Protein AF-0000000078236978 (afdb_homodimer)

InterPro domains:
  IPR036691 Endonuclease/exonuclease/phosphatase superfamily [G3DSA:3.60.10.10] (1-93)
  IPR036691 Endonuclease/exonuclease/phosphatase superfamily [SSF56219] (8-91)

Sequence (186 aa):
LYYNGEDTKRNGVAIAVAESLKDYVSAVSRISDRIMAVRIDTKEGYWTILSVYAPQVGCPESEKDDFYLSLDDAIRSTSEGDYLTIAGDLNGHLYYNGEDTKRNGVAIAVAESLKDYVSAVSRISDRIMAVRIDTKEGYWTILSVYAPQVGCPESEKDDFYLSLDDAIRSTSEGDYLTIAGDLNGH

Secondary structure (DSSP, 8-state):
-EEES---SSS-EEEEE-GGGGGGEEEEEEEETTEEEEEEEETTEEEEEEEEEPPPTTS-HHHHHHHHHHHHHHHHHS-TTSEEEEEEE----/-EEES---SSS-EEEEE-GGGGGGEEEEEEEETTEEEEEEEETTEEEEEEEEEPPPTTS-HHHHHHHHHHHHHHHHHS-TTSEEEEEEE----

Radius of gyration: 15.32 Å; Cα contacts (8 Å, |Δi|>4): 412; chains: 2; bounding box: 36×42×37 Å

Foldseek 3Di:
DQKDDDPPPDQAWIDDDDPVQVVQFDDWDDLDRFWIWTWGQDPVGIAIEIEGDAAAPPDDPVSNVVRVVSVVVVVVPDDPGYHYYYDYHPPRD/DQKDDDPPPDQAWIDDDDPVQVVQFDDWDDLDRFWIWTWGQDPVGIAIEIEGDAAAPPPDPVSNVVRVVSVVVVVVPDDPGYHYYYDYHPPRD

Structure (mmCIF, N/CA/C/O backbone):
data_AF-0000000078236978-model_v1
#
loop_
_entity.id
_entity.type
_entity.pdbx_description
1 polymer 'Endonuclease/exonuclease/phosphatase domain-containing protein'
#
loop_
_atom_site.group_PDB
_atom_site.id
_atom_site.type_symbol
_atom_site.label_atom_id
_atom_site.label_alt_id
_atom_site.label_comp_id
_atom_site.label_asym_id
_atom_site.label_entity_id
_atom_site.label_seq_id
_atom_site.pdbx_PDB_ins_code
_atom_site.Cartn_x
_atom_site.Cartn_y
_atom_site.Cartn_z
_atom_site.occupancy
_atom_site.B_iso_or_equiv
_atom_site.auth_seq_id
_atom_site.auth_comp_id
_atom_site.auth_asym_id
_atom_site.auth_atom_id
_atom_site.pdbx_PDB_model_num
ATOM 1 N N . LEU A 1 1 ? 9.938 1.074 -12.031 1 82.62 1 LEU A N 1
ATOM 2 C CA . LEU A 1 1 ? 8.594 0.861 -11.5 1 82.62 1 LEU A CA 1
ATOM 3 C C . LEU A 1 1 ? 7.539 1.482 -12.406 1 82.62 1 LEU A C 1
ATOM 5 O O . LEU A 1 1 ? 7.773 2.535 -13.008 1 82.62 1 LEU A O 1
ATOM 9 N N . TYR A 1 2 ? 6.449 0.66 -12.594 1 83.69 2 TYR A N 1
ATOM 10 C CA . TYR A 1 2 ? 5.277 1.151 -13.305 1 83.69 2 TYR A CA 1
ATOM 11 C C . TYR A 1 2 ? 4.266 1.761 -12.336 1 83.69 2 TYR A C 1
ATOM 13 O O . TYR A 1 2 ? 3.822 1.101 -11.398 1 83.69 2 TYR A O 1
ATOM 21 N N . TYR A 1 3 ? 3.889 3.082 -12.523 1 80.69 3 TYR A N 1
ATOM 22 C CA . TYR A 1 3 ? 3.1 3.871 -11.586 1 80.69 3 TYR A CA 1
ATOM 23 C C . TYR A 1 3 ? 1.646 3.957 -12.031 1 80.69 3 TYR A C 1
ATOM 25 O O . TYR A 1 3 ? 1.36 4.316 -13.18 1 80.69 3 TYR A O 1
ATOM 33 N N . ASN A 1 4 ? 0.853 3.373 -11.102 1 74.44 4 ASN A N 1
ATOM 34 C CA . ASN A 1 4 ? -0.587 3.453 -11.328 1 74.44 4 ASN A CA 1
ATOM 35 C C . ASN A 1 4 ? 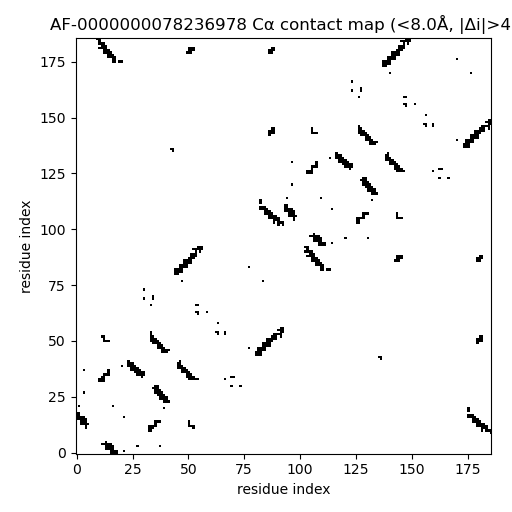-1.238 4.496 -10.422 1 74.44 4 ASN A C 1
ATOM 37 O O . ASN A 1 4 ? -1.451 4.25 -9.234 1 74.44 4 ASN A O 1
ATOM 41 N N . GLY A 1 5 ? -0.936 5.77 -10.531 1 66.56 5 GLY A N 1
ATOM 42 C CA . GLY A 1 5 ? -1.576 6.918 -9.906 1 66.56 5 GLY A CA 1
ATOM 43 C C . GLY A 1 5 ? -1.806 8.07 -10.859 1 66.56 5 GLY A C 1
ATOM 44 O O . GLY A 1 5 ? -1.195 8.125 -11.93 1 66.56 5 GLY A O 1
ATOM 45 N N . GLU A 1 6 ? -3.061 8.438 -10.93 1 55.69 6 GLU A N 1
ATOM 46 C CA . GLU A 1 6 ? -3.27 9.617 -11.758 1 55.69 6 GLU A CA 1
ATOM 47 C C . GLU A 1 6 ? -2.496 10.812 -11.211 1 55.69 6 GLU A C 1
ATOM 49 O O . GLU A 1 6 ? -2.268 10.914 -10.008 1 55.69 6 GLU A O 1
ATOM 54 N N . ASP A 1 7 ? -1.649 11.414 -12.102 1 49.84 7 ASP A N 1
ATOM 55 C CA . ASP A 1 7 ? -1.028 12.703 -11.82 1 49.84 7 ASP A CA 1
ATOM 56 C C . ASP A 1 7 ? -1.975 13.609 -11.031 1 49.84 7 ASP A C 1
ATOM 58 O O . ASP A 1 7 ? -2.738 14.383 -11.625 1 49.84 7 ASP A O 1
ATOM 62 N N . THR A 1 8 ? -2.633 13.125 -10.188 1 48.44 8 THR A N 1
ATOM 63 C CA . THR A 1 8 ? -3.543 14.141 -9.672 1 48.44 8 THR A CA 1
ATOM 64 C C . THR A 1 8 ? -2.805 15.117 -8.758 1 48.44 8 THR A C 1
ATOM 66 O O . THR A 1 8 ? -1.815 14.75 -8.125 1 48.44 8 THR A O 1
ATOM 69 N N . LYS A 1 9 ? -2.766 16.344 -9.203 1 47.38 9 LYS A N 1
ATOM 70 C CA . LYS A 1 9 ? -2.244 17.516 -8.5 1 47.38 9 LYS A CA 1
ATOM 71 C C . LYS A 1 9 ? -2.322 17.328 -6.992 1 47.38 9 LYS A C 1
ATOM 73 O O . LYS A 1 9 ? -1.608 17.984 -6.238 1 47.38 9 LYS A O 1
ATOM 78 N N . ARG A 1 10 ? -3.391 17 -6.301 1 44.62 10 ARG A N 1
ATOM 79 C CA . ARG A 1 10 ? -3.713 17.141 -4.883 1 44.62 10 ARG A CA 1
ATOM 80 C C . ARG A 1 10 ? -3.967 15.773 -4.246 1 44.62 10 ARG A C 1
ATOM 82 O O . ARG A 1 10 ? -4.84 15.031 -4.695 1 44.62 10 ARG A O 1
ATOM 89 N N . ASN A 1 11 ? -3.27 15.32 -3.08 1 54.53 11 ASN A N 1
ATOM 90 C CA . ASN A 1 11 ? -3.496 14.391 -1.974 1 54.53 11 ASN A CA 1
ATOM 91 C C . ASN A 1 11 ? -3.814 12.984 -2.473 1 54.53 11 ASN A C 1
ATOM 93 O O . ASN A 1 11 ? -4.84 12.773 -3.121 1 54.53 11 ASN A O 1
ATOM 97 N N . GLY A 1 12 ? -2.893 12.242 -2.971 1 76.25 12 GLY A N 1
ATOM 98 C CA . GLY A 1 12 ? -3.545 11.016 -3.387 1 76.25 12 GLY A CA 1
ATOM 99 C C . GLY A 1 12 ? -2.654 9.789 -3.26 1 76.25 12 GLY A C 1
ATOM 100 O O . GLY A 1 12 ? -1.432 9.914 -3.162 1 76.25 12 GLY A O 1
ATOM 101 N N . VAL A 1 13 ? -3.229 8.766 -2.906 1 91.81 13 VAL A N 1
ATOM 102 C CA . VAL A 1 13 ? -2.576 7.461 -2.822 1 91.81 13 VAL A CA 1
ATOM 103 C C . VAL A 1 13 ? -2.209 6.973 -4.223 1 91.81 13 VAL A C 1
ATOM 105 O O . VAL A 1 13 ? -2.775 7.438 -5.215 1 91.81 13 VAL A O 1
ATOM 108 N N . ALA A 1 14 ? -1.142 6.234 -4.332 1 92.81 14 ALA A N 1
ATOM 109 C CA . ALA A 1 14 ? -0.669 5.648 -5.582 1 92.81 14 ALA A CA 1
ATOM 110 C C . ALA A 1 14 ? -0.169 4.223 -5.367 1 92.81 14 ALA A C 1
ATOM 112 O O . ALA A 1 14 ? 0.022 3.789 -4.23 1 92.81 14 ALA A O 1
ATOM 113 N N . ILE A 1 15 ? -0.066 3.52 -6.469 1 95.56 15 ILE A N 1
ATOM 114 C CA . ILE A 1 15 ? 0.558 2.201 -6.465 1 95.56 15 ILE A CA 1
ATOM 115 C C . ILE A 1 15 ? 1.59 2.117 -7.59 1 95.56 15 ILE A C 1
ATOM 117 O O . ILE A 1 15 ? 1.301 2.471 -8.734 1 95.56 15 ILE A O 1
ATOM 121 N N . ALA A 1 16 ? 2.764 1.778 -7.23 1 94.44 16 ALA A N 1
ATOM 122 C CA . ALA A 1 16 ? 3.805 1.469 -8.203 1 94.44 16 ALA A CA 1
ATOM 123 C C . ALA A 1 16 ? 4.133 -0.022 -8.203 1 94.44 16 ALA A C 1
ATOM 125 O O . ALA A 1 16 ? 4.281 -0.63 -7.141 1 94.44 16 ALA A O 1
ATOM 126 N N . VAL A 1 17 ? 4.207 -0.619 -9.398 1 94.62 17 VAL A N 1
ATOM 127 C CA . VAL A 1 17 ? 4.555 -2.033 -9.492 1 94.62 17 VAL A CA 1
ATOM 128 C C . VAL A 1 17 ? 5.832 -2.195 -10.312 1 94.62 17 VAL A C 1
ATOM 130 O O . VAL A 1 17 ? 6.152 -1.348 -11.148 1 94.62 17 VAL A O 1
ATOM 133 N N . ALA A 1 18 ? 6.516 -3.291 -9.992 1 92.06 18 ALA A N 1
ATOM 134 C CA . ALA A 1 18 ? 7.684 -3.609 -10.812 1 92.06 18 ALA A CA 1
ATOM 135 C C . ALA A 1 18 ? 7.316 -3.646 -12.289 1 92.06 18 ALA A C 1
ATOM 137 O O . ALA A 1 18 ? 6.223 -4.082 -12.656 1 92.06 18 ALA A O 1
ATOM 138 N N . GLU A 1 19 ? 8.227 -3.178 -13.18 1 91.19 19 GLU A N 1
ATOM 139 C CA . GLU A 1 19 ? 8 -3.166 -14.617 1 91.19 19 GLU A CA 1
ATOM 140 C C . GLU A 1 19 ? 7.66 -4.562 -15.141 1 91.19 19 GLU A C 1
ATOM 142 O O . GLU A 1 19 ? 6.875 -4.707 -16.078 1 91.19 19 GLU A O 1
ATOM 147 N N . SER A 1 20 ? 8.188 -5.555 -14.547 1 88.31 20 SER A N 1
ATOM 148 C CA . SER A 1 20 ? 7.949 -6.934 -14.953 1 88.31 20 SER A CA 1
ATOM 149 C C . SER A 1 20 ? 6.496 -7.34 -14.711 1 88.31 20 SER A C 1
ATOM 151 O O . SER A 1 20 ? 6.027 -8.344 -15.258 1 88.31 20 SER A O 1
ATOM 153 N N . LEU A 1 21 ? 5.789 -6.566 -13.898 1 90.56 21 LEU A N 1
ATOM 154 C CA . LEU A 1 21 ? 4.406 -6.887 -13.57 1 90.56 21 LEU A CA 1
ATOM 155 C C . LEU A 1 21 ? 3.441 -6.047 -14.398 1 90.56 21 LEU A C 1
ATOM 157 O O . LEU A 1 21 ? 2.23 -6.277 -14.383 1 90.56 21 LEU A O 1
ATOM 161 N N . LYS A 1 22 ? 3.961 -5.141 -15.117 1 92.25 22 LYS A N 1
ATOM 162 C CA . LYS A 1 22 ? 3.152 -4.129 -15.789 1 92.25 22 LYS A CA 1
ATOM 163 C C . LYS A 1 22 ? 2.088 -4.773 -16.672 1 92.25 22 LYS A C 1
ATOM 165 O O . LYS A 1 22 ? 0.917 -4.387 -16.625 1 92.25 22 LYS A O 1
ATOM 170 N N . ASP A 1 23 ? 2.484 -5.832 -17.406 1 93.75 23 ASP A N 1
ATOM 171 C CA . ASP A 1 23 ? 1.57 -6.434 -18.375 1 93.75 23 ASP A CA 1
ATOM 172 C C . ASP A 1 23 ? 0.591 -7.383 -17.688 1 93.75 23 ASP A C 1
ATOM 174 O O . ASP A 1 23 ? -0.331 -7.898 -18.328 1 93.75 23 ASP A O 1
ATOM 178 N N . TYR A 1 24 ? 0.784 -7.57 -16.438 1 93.12 24 TYR A N 1
ATOM 179 C CA . TYR A 1 24 ? -0.095 -8.461 -15.688 1 93.12 24 TYR A CA 1
ATOM 180 C C . TYR A 1 24 ? -1.146 -7.672 -14.922 1 93.12 24 TYR A C 1
ATOM 182 O O . TYR A 1 24 ? -2.049 -8.25 -14.312 1 93.12 24 TYR A O 1
ATOM 190 N N . VAL A 1 25 ? -1.037 -6.309 -14.906 1 95.38 25 VAL A N 1
ATOM 191 C CA . VAL A 1 25 ? -2.061 -5.465 -14.289 1 95.38 25 VAL A CA 1
ATOM 192 C C . VAL A 1 25 ? -3.348 -5.539 -15.109 1 95.38 25 VAL A C 1
ATOM 194 O O . VAL A 1 25 ? -3.379 -5.117 -16.266 1 95.38 25 VAL A O 1
ATOM 197 N N . SER A 1 26 ? -4.395 -6.066 -14.508 1 95.56 26 SER A N 1
ATOM 198 C CA . SER A 1 26 ? -5.621 -6.316 -15.258 1 95.56 26 SER A CA 1
ATOM 199 C C . SER A 1 26 ? -6.672 -5.246 -14.977 1 95.56 26 SER A C 1
ATOM 201 O O . SER A 1 26 ? -7.617 -5.074 -15.75 1 95.56 26 SER A O 1
ATOM 203 N N . ALA A 1 27 ? -6.559 -4.57 -13.867 1 95.19 27 ALA A N 1
ATOM 204 C CA . ALA A 1 27 ? -7.504 -3.514 -13.516 1 95.19 27 ALA A CA 1
ATOM 205 C C . ALA A 1 27 ? -6.863 -2.494 -12.578 1 95.19 27 ALA A C 1
ATOM 207 O O . ALA A 1 27 ? -6.051 -2.854 -11.727 1 95.19 27 ALA A O 1
ATOM 208 N N . VAL A 1 28 ? -7.188 -1.236 -12.773 1 94.38 28 VAL A N 1
ATOM 209 C CA . VAL A 1 28 ? -6.836 -0.123 -11.898 1 94.38 28 VAL A CA 1
ATOM 210 C C . VAL A 1 28 ? -8.094 0.668 -11.539 1 94.38 28 VAL A C 1
ATOM 212 O O . VAL A 1 28 ? -8.852 1.067 -12.422 1 94.38 28 VAL A O 1
ATOM 215 N N . SER A 1 29 ? -8.281 0.844 -10.258 1 93.75 29 SER A N 1
ATOM 216 C CA . SER A 1 29 ? -9.453 1.591 -9.812 1 93.75 29 SER A CA 1
ATOM 217 C C . SER A 1 29 ? -9.07 2.691 -8.836 1 93.75 29 SER A C 1
ATOM 219 O O . SER A 1 29 ? -8.508 2.416 -7.773 1 93.75 29 SER A O 1
ATOM 221 N N . ARG A 1 30 ? -9.391 3.887 -9.195 1 93.06 30 ARG A N 1
ATOM 222 C CA . ARG A 1 30 ? -9.32 4.988 -8.242 1 93.06 30 ARG A CA 1
ATOM 223 C C . ARG A 1 30 ? -10.656 5.203 -7.547 1 93.06 30 ARG A C 1
ATOM 225 O O . ARG A 1 30 ? -11.578 5.773 -8.125 1 93.06 30 ARG A O 1
ATOM 232 N N . ILE A 1 31 ? -10.688 4.812 -6.414 1 94.38 31 ILE A N 1
ATOM 233 C CA . ILE A 1 31 ? -11.953 4.816 -5.684 1 94.38 31 ILE A CA 1
ATOM 234 C C . ILE A 1 31 ? -12.195 6.195 -5.078 1 94.38 31 ILE A C 1
ATOM 236 O O . ILE A 1 31 ? -13.32 6.707 -5.117 1 94.38 31 ILE A O 1
ATOM 240 N N . SER A 1 32 ? -11.188 6.812 -4.555 1 91.44 32 SER A N 1
ATOM 241 C CA . SER A 1 32 ? -11.148 8.172 -4.035 1 91.44 32 SER A CA 1
ATOM 242 C C . SER A 1 32 ? -9.719 8.703 -3.965 1 91.44 32 SER A C 1
ATOM 244 O O . SER A 1 32 ? -8.781 8.023 -4.375 1 91.44 32 SER A O 1
ATOM 246 N N . ASP A 1 33 ? -9.562 9.906 -3.424 1 89 33 ASP A N 1
ATOM 247 C CA . ASP A 1 33 ? -8.219 10.445 -3.242 1 89 33 ASP A CA 1
ATOM 248 C C . ASP A 1 33 ? -7.453 9.664 -2.176 1 89 33 ASP A C 1
ATOM 250 O O . ASP A 1 33 ? -6.23 9.758 -2.088 1 89 33 ASP A O 1
ATOM 254 N N . ARG A 1 34 ? -8.18 8.805 -1.437 1 92.94 34 ARG A N 1
ATOM 255 C CA . ARG A 1 34 ? -7.555 8.141 -0.293 1 92.94 34 ARG A CA 1
ATOM 256 C C . ARG A 1 34 ? -7.477 6.633 -0.505 1 92.94 34 ARG A C 1
ATOM 258 O O . ARG A 1 34 ? -6.887 5.918 0.304 1 92.94 34 ARG A O 1
ATOM 265 N N . ILE A 1 35 ? -8.102 6.105 -1.61 1 95.31 35 ILE A N 1
ATOM 266 C CA . ILE A 1 35 ? -8.125 4.664 -1.846 1 95.31 35 ILE A CA 1
ATOM 267 C C . ILE A 1 35 ? -7.945 4.383 -3.336 1 95.31 35 ILE A C 1
ATOM 269 O O . ILE A 1 35 ? -8.672 4.934 -4.168 1 95.31 35 ILE A O 1
ATOM 273 N N . MET A 1 36 ? -7.043 3.596 -3.633 1 95.44 36 MET A N 1
ATOM 274 C CA . MET A 1 36 ? -6.832 3.072 -4.98 1 95.44 36 MET A CA 1
ATOM 275 C C . MET A 1 36 ? -6.625 1.562 -4.953 1 95.44 36 MET A C 1
ATOM 277 O O . MET A 1 36 ? -6.117 1.021 -3.969 1 95.44 36 MET A O 1
ATOM 281 N N . ALA A 1 37 ? -7.02 0.893 -6.043 1 96.38 37 ALA A N 1
ATOM 282 C CA . ALA A 1 37 ? -6.852 -0.555 -6.133 1 96.38 37 ALA A CA 1
ATOM 283 C C . ALA A 1 37 ? -6.188 -0.947 -7.449 1 96.38 37 ALA A C 1
ATOM 285 O O . ALA A 1 37 ? -6.484 -0.368 -8.5 1 96.38 37 ALA A O 1
ATOM 286 N N . VAL A 1 38 ? -5.332 -1.866 -7.414 1 96.38 38 VAL A N 1
ATOM 287 C CA . VAL A 1 38 ? -4.793 -2.512 -8.609 1 96.38 38 VAL A CA 1
ATOM 288 C C . VAL A 1 38 ? -5 -4.023 -8.516 1 96.38 38 VAL A C 1
ATOM 290 O O . VAL A 1 38 ? -4.816 -4.617 -7.449 1 96.38 38 VAL A O 1
ATOM 293 N N . ARG A 1 39 ? -5.426 -4.617 -9.586 1 96.56 39 ARG A N 1
ATOM 294 C CA . ARG A 1 39 ? -5.547 -6.07 -9.68 1 96.56 39 ARG A CA 1
ATOM 295 C C . ARG A 1 39 ? -4.512 -6.648 -10.633 1 96.56 39 ARG A C 1
ATOM 297 O O . ARG A 1 39 ? -4.379 -6.184 -11.773 1 96.56 39 ARG A O 1
ATOM 304 N N . ILE A 1 40 ? -3.775 -7.605 -10.188 1 95.38 40 ILE A N 1
ATOM 305 C CA . ILE A 1 40 ? -2.689 -8.203 -10.953 1 95.38 40 ILE A CA 1
ATOM 306 C C . ILE A 1 40 ? -3.012 -9.664 -11.25 1 95.38 40 ILE A C 1
ATOM 308 O O . ILE A 1 40 ? -3.338 -10.43 -10.344 1 95.38 40 ILE A O 1
ATOM 312 N N . ASP A 1 41 ? -2.941 -9.984 -12.461 1 94.75 41 ASP A N 1
ATOM 313 C CA . ASP A 1 41 ? -3.18 -11.352 -12.922 1 94.75 41 ASP A CA 1
ATOM 314 C C . ASP A 1 41 ? -1.897 -12.172 -12.883 1 94.75 41 ASP A C 1
ATOM 316 O O . ASP A 1 41 ? -1.05 -12.062 -13.773 1 94.75 41 ASP A O 1
ATOM 320 N N . THR A 1 42 ? -1.737 -13.023 -11.852 1 87.06 42 THR A N 1
ATOM 321 C CA . THR A 1 42 ? -0.562 -13.883 -11.75 1 87.06 42 THR A CA 1
ATOM 322 C C . THR A 1 42 ? -0.902 -15.312 -12.164 1 87.06 42 THR A C 1
ATOM 324 O O . THR A 1 42 ? -2.072 -15.648 -12.352 1 87.06 42 THR A O 1
ATOM 327 N N . LYS A 1 43 ? 0.097 -16.141 -12.32 1 84.44 43 LYS A N 1
ATOM 328 C CA . LYS A 1 43 ? -0.126 -17.547 -12.68 1 84.44 43 LYS A CA 1
ATOM 329 C C . LYS A 1 43 ? -0.897 -18.281 -11.586 1 84.44 43 LYS A C 1
ATOM 331 O O . LYS A 1 43 ? -1.679 -19.188 -11.867 1 84.44 43 LYS A O 1
ATOM 336 N N . GLU A 1 44 ? -0.699 -17.859 -10.352 1 84.12 44 GLU A N 1
ATOM 337 C CA . GLU A 1 44 ? -1.319 -18.547 -9.211 1 84.12 44 GLU A CA 1
ATOM 338 C C . GLU A 1 44 ? -2.713 -17.984 -8.93 1 84.12 44 GLU A C 1
ATOM 340 O O . GLU A 1 44 ? -3.463 -18.547 -8.133 1 84.12 44 GLU A O 1
ATOM 345 N N . GLY A 1 45 ? -3.057 -16.938 -9.539 1 88.5 45 GLY A N 1
ATOM 346 C CA . GLY A 1 45 ? -4.328 -16.266 -9.289 1 88.5 45 GLY A CA 1
ATOM 347 C C . GLY A 1 45 ? -4.227 -14.758 -9.312 1 88.5 45 GLY A C 1
ATOM 348 O O . GLY A 1 45 ? -3.164 -14.203 -9.617 1 88.5 45 GLY A O 1
ATOM 349 N N . TYR A 1 46 ? -5.344 -14.141 -8.969 1 94.31 46 TYR A N 1
ATOM 350 C CA . TYR A 1 46 ? -5.387 -12.68 -8.992 1 94.31 46 TYR A CA 1
ATOM 351 C C . TYR A 1 46 ? -4.996 -12.102 -7.641 1 94.31 46 TYR A C 1
ATOM 353 O O . TYR A 1 46 ? -5.379 -12.641 -6.598 1 94.31 46 TYR A O 1
ATOM 361 N N . TRP A 1 47 ? -4.211 -11.039 -7.688 1 94.75 47 TRP A N 1
ATOM 362 C CA . TRP A 1 47 ? -3.84 -10.281 -6.496 1 94.75 47 TRP A CA 1
ATOM 363 C C . TRP A 1 47 ? -4.41 -8.867 -6.551 1 94.75 47 TRP A C 1
ATOM 365 O O . TRP A 1 47 ? -4.152 -8.125 -7.504 1 94.75 47 TRP A O 1
ATOM 375 N N . THR A 1 48 ? -5.238 -8.578 -5.602 1 96.75 48 THR A N 1
ATOM 376 C CA . THR A 1 48 ? -5.754 -7.215 -5.48 1 96.75 48 THR A CA 1
ATOM 377 C C . THR A 1 48 ? -5.02 -6.457 -4.375 1 96.75 48 THR A C 1
ATOM 379 O O . THR A 1 48 ? -4.953 -6.926 -3.236 1 96.75 48 THR A O 1
ATOM 382 N N . ILE A 1 49 ? -4.434 -5.32 -4.711 1 97.06 49 ILE A N 1
ATOM 383 C CA . ILE A 1 49 ? -3.729 -4.465 -3.762 1 97.06 49 ILE A CA 1
ATOM 384 C C . ILE A 1 49 ? -4.484 -3.146 -3.596 1 97.06 49 ILE A C 1
ATOM 386 O O . ILE A 1 49 ? -4.754 -2.451 -4.578 1 97.06 49 ILE A O 1
ATOM 390 N N . LEU A 1 50 ? -4.824 -2.85 -2.389 1 97.38 50 LEU A N 1
ATOM 391 C CA . LEU A 1 50 ? -5.422 -1.558 -2.062 1 97.38 50 LEU A CA 1
ATOM 392 C C . LEU A 1 50 ? -4.391 -0.626 -1.438 1 97.38 50 LEU A C 1
ATOM 394 O O . LEU A 1 50 ? -3.693 -1.007 -0.494 1 97.38 50 LEU A O 1
ATOM 398 N N . SER A 1 51 ? -4.195 0.536 -1.963 1 96.88 51 SER A N 1
ATOM 399 C CA . SER A 1 51 ? -3.422 1.629 -1.38 1 96.88 51 SER A CA 1
ATOM 400 C C . SER A 1 51 ? -4.332 2.639 -0.685 1 96.88 51 SER A C 1
ATOM 402 O O . SER A 1 51 ? -5.293 3.129 -1.28 1 96.88 51 SER A O 1
ATOM 404 N N . VAL A 1 52 ? -4 2.902 0.606 1 94.88 52 VAL A N 1
ATOM 405 C CA . VAL A 1 52 ? -4.965 3.705 1.348 1 94.88 52 VAL A CA 1
ATOM 406 C C . VAL A 1 52 ? -4.238 4.781 2.148 1 94.88 52 VAL A C 1
ATOM 408 O O . VAL A 1 52 ? -3.061 4.625 2.486 1 94.88 52 VAL A O 1
ATOM 411 N N . TYR A 1 53 ? -4.992 5.855 2.41 1 92.94 53 TYR A N 1
ATOM 412 C CA . TYR A 1 53 ? -4.605 6.934 3.311 1 92.94 53 TYR A CA 1
ATOM 413 C C . TYR A 1 53 ? -5.785 7.383 4.164 1 92.94 53 TYR A C 1
ATOM 415 O O . TYR A 1 53 ? -6.602 8.195 3.727 1 92.94 53 TYR A O 1
ATOM 423 N N . ALA A 1 54 ? -5.781 6.844 5.344 1 91.75 54 ALA A N 1
ATOM 424 C CA . ALA A 1 54 ? -6.914 7.125 6.223 1 91.75 54 ALA A CA 1
ATOM 425 C C . ALA A 1 54 ? -6.906 8.578 6.68 1 91.75 54 ALA A C 1
ATOM 427 O O . ALA A 1 54 ? -5.844 9.18 6.848 1 91.75 54 ALA A O 1
ATOM 428 N N . PRO A 1 55 ? -8.148 9.148 6.82 1 90.12 55 PRO A N 1
ATOM 429 C CA . PRO A 1 55 ? -8.211 10.523 7.312 1 90.12 55 PRO A CA 1
ATOM 430 C C . PRO A 1 55 ? -7.516 10.695 8.664 1 90.12 55 PRO A C 1
ATOM 432 O O . PRO A 1 55 ? -7.609 9.82 9.531 1 90.12 55 PRO A O 1
ATOM 435 N N . GLN A 1 56 ? -6.766 11.734 8.789 1 84.62 56 GLN A N 1
ATOM 436 C CA . GLN A 1 56 ? -6.008 11.984 10.016 1 84.62 56 GLN A CA 1
ATOM 437 C C . GLN A 1 56 ? -6.914 12.492 11.125 1 84.62 56 GLN A C 1
ATOM 439 O O . GLN A 1 56 ? -8.07 12.844 10.883 1 84.62 56 GLN A O 1
ATOM 444 N N . VAL A 1 57 ? -6.301 12.523 12.25 1 82.81 57 VAL A N 1
ATOM 445 C CA . VAL A 1 57 ? -6.992 13.102 13.391 1 82.81 57 VAL A CA 1
ATOM 446 C C . VAL A 1 57 ? -7.348 14.555 13.102 1 82.81 57 VAL A C 1
ATOM 448 O O . VAL A 1 57 ? -6.531 15.305 12.555 1 82.81 57 VAL A O 1
ATOM 451 N N . GLY A 1 58 ? -8.531 14.977 13.445 1 85.94 58 GLY A N 1
ATOM 452 C CA . GLY A 1 58 ? -8.977 16.344 13.211 1 85.94 58 GLY A CA 1
ATOM 453 C C . GLY A 1 58 ? -9.93 16.469 12.047 1 85.94 58 GLY A C 1
ATOM 454 O O . GLY A 1 58 ? -10.625 17.484 11.914 1 85.94 58 GLY A O 1
ATOM 455 N N . CYS A 1 59 ? -9.836 15.523 11.141 1 88.31 59 CYS A N 1
ATOM 456 C CA . CYS A 1 59 ? -10.805 15.523 10.055 1 88.31 59 CYS A CA 1
ATOM 457 C C . CYS A 1 59 ? -12.219 15.32 10.586 1 88.31 59 CYS A C 1
ATOM 459 O O . CYS A 1 59 ? -12.414 14.664 11.609 1 88.31 59 CYS A O 1
ATOM 461 N N . PRO A 1 60 ? -13.203 15.906 9.938 1 93.62 60 PRO A N 1
ATOM 462 C CA . PRO A 1 60 ? -14.586 15.695 10.352 1 93.62 60 PRO A CA 1
ATOM 463 C C . PRO A 1 60 ? -14.969 14.219 10.422 1 93.62 60 PRO A C 1
ATOM 465 O O . PRO A 1 60 ? -14.461 13.414 9.641 1 93.62 60 PRO A O 1
ATOM 468 N N . GLU A 1 61 ? -15.805 13.859 11.359 1 94.06 61 GLU A N 1
ATOM 469 C CA . GLU A 1 61 ? -16.281 12.492 11.516 1 94.06 61 GLU A CA 1
ATOM 470 C C . GLU A 1 61 ? -16.922 11.977 10.227 1 94.06 61 GLU A C 1
ATOM 472 O O . GLU A 1 61 ? -16.781 10.797 9.898 1 94.06 61 GLU A O 1
ATOM 477 N N . SER A 1 62 ? -17.609 12.844 9.5 1 95.81 62 SER A N 1
ATOM 478 C CA . SER A 1 62 ? -18.234 12.445 8.242 1 95.81 62 SER A CA 1
ATOM 479 C C . SER A 1 62 ? -17.188 11.969 7.238 1 95.81 62 SER A C 1
ATOM 481 O O . SER A 1 62 ? -17.422 11.023 6.488 1 95.81 62 SER A O 1
ATOM 483 N N . GLU A 1 63 ? -16.031 12.555 7.199 1 93.88 63 GLU A N 1
ATOM 484 C CA . GLU A 1 63 ? -14.945 12.164 6.309 1 93.88 63 GLU A CA 1
ATOM 485 C C . GLU A 1 63 ? -14.391 10.789 6.688 1 93.88 63 GLU A C 1
ATOM 487 O O . GLU A 1 63 ? -14.102 9.969 5.812 1 93.88 63 GLU A O 1
ATOM 492 N N . LYS A 1 64 ? -14.273 10.594 7.957 1 93.25 64 LYS A N 1
ATOM 493 C CA . LYS A 1 64 ? -13.812 9.297 8.438 1 93.25 64 LYS A CA 1
ATOM 494 C C . LYS A 1 64 ? -14.805 8.188 8.086 1 93.25 64 LYS A C 1
ATOM 496 O O . LYS A 1 64 ? -14.422 7.133 7.594 1 93.25 64 LYS A O 1
ATOM 501 N N . ASP A 1 65 ? -16.062 8.5 8.32 1 95.56 65 ASP A N 1
ATOM 502 C CA . ASP A 1 65 ? -17.109 7.531 8 1 95.56 65 ASP A CA 1
ATOM 503 C C . ASP A 1 65 ? -17.094 7.188 6.512 1 95.56 65 ASP A C 1
ATOM 505 O O . ASP A 1 65 ? -17.172 6.016 6.137 1 95.56 65 ASP A O 1
ATOM 509 N N . ASP A 1 66 ? -16.984 8.219 5.715 1 95.88 66 ASP A N 1
ATOM 510 C CA . ASP A 1 66 ? -16.953 8.016 4.27 1 95.88 66 ASP A CA 1
ATOM 511 C C . ASP A 1 66 ? -15.766 7.152 3.855 1 95.88 66 ASP A C 1
ATOM 513 O O . ASP A 1 66 ? -15.891 6.301 2.975 1 95.88 66 ASP A O 1
ATOM 517 N N . PHE A 1 67 ? -14.664 7.391 4.461 1 95.25 67 PHE A N 1
ATOM 518 C CA . PHE A 1 67 ? -13.469 6.609 4.148 1 95.25 67 PHE A CA 1
ATOM 519 C C . PHE A 1 67 ? -13.688 5.137 4.48 1 95.25 67 PHE A C 1
ATOM 521 O O . PHE A 1 67 ? -13.461 4.266 3.637 1 95.25 67 PHE A O 1
ATOM 528 N N . TYR A 1 68 ? -14.188 4.812 5.598 1 95.62 68 TYR A N 1
ATOM 529 C CA . TYR A 1 68 ? -14.305 3.428 6.039 1 95.62 68 TYR A CA 1
ATOM 530 C C . TYR A 1 68 ? -15.414 2.707 5.285 1 95.62 68 TYR A C 1
ATOM 532 O O . TYR A 1 68 ? -15.312 1.508 5.02 1 95.62 68 TYR A O 1
ATOM 540 N N . LEU A 1 69 ? -16.422 3.484 4.941 1 97.38 69 LEU A N 1
ATOM 541 C CA . LEU A 1 69 ? -17.453 2.893 4.098 1 97.38 69 LEU A CA 1
ATOM 542 C C . LEU A 1 69 ? -16.891 2.547 2.721 1 97.38 69 LEU A C 1
ATOM 544 O O . LEU A 1 69 ? -17.156 1.462 2.195 1 97.38 69 LEU A O 1
ATOM 548 N N . SER A 1 70 ? -16.125 3.467 2.154 1 97.19 70 SER A N 1
ATOM 549 C CA . SER A 1 70 ? -15.516 3.248 0.845 1 97.19 70 SER A CA 1
ATOM 550 C C . SER A 1 70 ? -14.516 2.094 0.884 1 97.19 70 SER A C 1
ATOM 552 O O . SER A 1 70 ? -14.445 1.298 -0.055 1 97.19 70 SER A O 1
ATOM 554 N N . LEU A 1 71 ? -13.781 2.094 1.949 1 96.75 71 LEU A N 1
ATOM 555 C CA . LEU A 1 71 ? -12.828 1.002 2.104 1 96.75 71 LEU A CA 1
ATOM 556 C C . LEU A 1 71 ? -13.547 -0.341 2.188 1 96.75 71 LEU A C 1
ATOM 558 O O . LEU A 1 71 ? -13.156 -1.299 1.515 1 96.75 71 LEU A O 1
ATOM 562 N N . ASP A 1 72 ? -14.555 -0.433 2.984 1 96.56 72 ASP A N 1
ATOM 563 C CA . ASP A 1 72 ? -15.352 -1.652 3.109 1 96.56 72 ASP A CA 1
ATOM 564 C C . ASP A 1 72 ? -15.906 -2.084 1.755 1 96.56 72 ASP A C 1
ATOM 566 O O . ASP A 1 72 ? -15.867 -3.266 1.407 1 96.56 72 ASP A O 1
ATOM 570 N N . ASP A 1 73 ? -16.422 -1.122 1.051 1 97.69 73 ASP A N 1
ATOM 571 C CA . ASP A 1 73 ? -16.953 -1.408 -0.275 1 97.69 73 ASP A CA 1
ATOM 572 C C . ASP A 1 73 ? -15.875 -1.952 -1.203 1 97.69 73 ASP A C 1
ATOM 574 O O . ASP A 1 73 ? -16.125 -2.865 -1.991 1 97.69 73 ASP A O 1
ATOM 578 N N . ALA A 1 74 ? -14.719 -1.349 -1.186 1 97.06 74 ALA A N 1
ATOM 579 C CA . ALA A 1 74 ? -13.602 -1.81 -2.01 1 97.06 74 ALA A CA 1
ATOM 580 C C . ALA A 1 74 ? -13.234 -3.252 -1.677 1 97.06 74 ALA A C 1
ATOM 582 O O . ALA A 1 74 ? -13.008 -4.062 -2.576 1 97.06 74 ALA A O 1
ATOM 583 N N . ILE A 1 75 ? -13.188 -3.57 -0.388 1 96.5 75 ILE A N 1
ATOM 584 C CA . ILE A 1 75 ? -12.859 -4.918 0.067 1 96.5 75 ILE A CA 1
ATOM 585 C C . ILE A 1 75 ? -13.922 -5.898 -0.409 1 96.5 75 ILE A C 1
ATOM 587 O O . ILE A 1 75 ? -13.602 -6.949 -0.967 1 96.5 75 ILE A O 1
ATOM 591 N N . ARG A 1 76 ? -15.109 -5.543 -0.298 1 95.69 76 ARG A N 1
ATOM 592 C CA . ARG A 1 76 ? -16.219 -6.426 -0.645 1 95.69 76 ARG A CA 1
ATOM 593 C C . ARG A 1 76 ? -16.312 -6.613 -2.154 1 95.69 76 ARG A C 1
ATOM 595 O O . ARG A 1 76 ? -16.844 -7.621 -2.627 1 95.69 76 ARG A O 1
ATOM 602 N N . SER A 1 77 ? -15.867 -5.609 -2.861 1 95.31 77 SER A N 1
ATOM 603 C CA . SER A 1 77 ? -15.938 -5.672 -4.316 1 95.31 77 SER A CA 1
ATOM 604 C C . SER A 1 77 ? -14.82 -6.527 -4.895 1 95.31 77 SER A C 1
ATOM 606 O O . SER A 1 77 ? -14.812 -6.832 -6.09 1 95.31 77 SER A O 1
ATOM 608 N N . THR A 1 78 ? -13.844 -6.789 -4.062 1 94 78 THR A N 1
ATOM 609 C CA . THR A 1 78 ? -12.766 -7.672 -4.496 1 94 78 THR A CA 1
ATOM 610 C C . THR A 1 78 ? -13.281 -9.094 -4.684 1 94 78 THR A C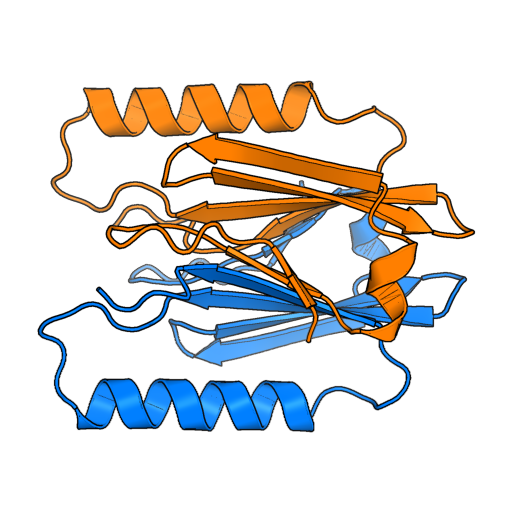 1
ATOM 612 O O . THR A 1 78 ? -14.023 -9.609 -3.844 1 94 78 THR A O 1
ATOM 615 N N . SER A 1 79 ? -12.867 -9.773 -5.723 1 91.81 79 SER A N 1
ATOM 616 C CA . SER A 1 79 ? -13.305 -11.133 -6.012 1 91.81 79 SER A CA 1
ATOM 617 C C . SER A 1 79 ? -12.891 -12.094 -4.902 1 91.81 79 SER A C 1
ATOM 619 O O . SER A 1 79 ? -11.781 -12 -4.371 1 91.81 79 SER A O 1
ATOM 621 N N . GLU A 1 80 ? -13.641 -13.078 -4.352 1 86.62 80 GLU A N 1
ATOM 622 C CA . GLU A 1 80 ? -13.406 -14.008 -3.25 1 86.62 80 GLU A CA 1
ATOM 623 C C . GLU A 1 80 ? -12.133 -14.82 -3.479 1 86.62 80 GLU A C 1
ATOM 625 O O . GLU A 1 80 ? -11.422 -15.148 -2.527 1 86.62 80 GLU A O 1
ATOM 630 N N . GLY A 1 81 ? -11.695 -14.93 -4.738 1 87 81 GLY A N 1
ATOM 631 C CA . GLY A 1 81 ? -10.531 -15.742 -5.055 1 87 81 GLY A CA 1
ATOM 632 C C . GLY A 1 81 ? -9.25 -14.938 -5.16 1 87 81 GLY A C 1
ATOM 633 O O . GLY A 1 81 ? -8.164 -15.5 -5.266 1 87 81 GLY A O 1
ATOM 634 N N . ASP A 1 82 ? -9.422 -13.68 -4.977 1 93.12 82 ASP A N 1
ATOM 635 C CA . ASP A 1 82 ? -8.234 -12.836 -5.086 1 93.12 82 ASP A CA 1
ATOM 636 C C . ASP A 1 82 ? -7.445 -12.828 -3.777 1 93.12 82 ASP A C 1
ATOM 638 O O . ASP A 1 82 ? -8.031 -12.898 -2.695 1 93.12 82 ASP A O 1
ATOM 642 N N . TYR A 1 83 ? -6.148 -12.844 -3.896 1 92.94 83 TYR A N 1
ATOM 643 C CA . TYR A 1 83 ? -5.324 -12.453 -2.758 1 92.94 83 TYR A CA 1
ATOM 644 C C . TYR A 1 83 ? -5.414 -10.953 -2.504 1 92.94 83 TYR A C 1
ATOM 646 O O . TYR A 1 83 ? -5.145 -10.148 -3.4 1 92.94 83 TYR A O 1
ATOM 654 N N . LEU A 1 84 ? -5.824 -10.633 -1.295 1 96 84 LEU A N 1
ATOM 655 C CA . LEU A 1 84 ? -6.031 -9.219 -0.985 1 96 84 LEU A CA 1
ATOM 656 C C . LEU A 1 84 ? -4.938 -8.703 -0.055 1 96 84 LEU A C 1
ATOM 658 O O . LEU A 1 84 ? -4.605 -9.352 0.939 1 96 84 LEU A O 1
ATOM 662 N N . THR A 1 85 ? -4.344 -7.582 -0.409 1 96.38 85 THR A N 1
ATOM 663 C CA . THR A 1 85 ? -3.42 -6.84 0.441 1 96.38 85 THR A CA 1
ATOM 664 C C . THR A 1 85 ? -3.83 -5.371 0.529 1 96.38 85 THR A C 1
ATOM 666 O O . THR A 1 85 ? -4.199 -4.762 -0.479 1 96.38 85 THR A O 1
ATOM 669 N N . ILE A 1 86 ? -3.811 -4.828 1.706 1 97 86 ILE A N 1
ATOM 670 C CA . ILE A 1 86 ? -4.051 -3.41 1.952 1 97 86 ILE A CA 1
ATOM 671 C C . ILE A 1 86 ? -2.793 -2.764 2.523 1 97 86 ILE A C 1
ATOM 673 O O . ILE A 1 86 ? -2.188 -3.289 3.461 1 97 86 ILE A O 1
ATOM 677 N N . ALA A 1 87 ? -2.393 -1.672 1.905 1 96.44 87 ALA A N 1
ATOM 678 C CA . ALA A 1 87 ? -1.168 -1.005 2.336 1 96.44 87 ALA A CA 1
ATOM 679 C C . ALA A 1 87 ? -1.356 0.509 2.389 1 96.44 87 ALA A C 1
ATOM 681 O O . ALA A 1 87 ? -2.057 1.082 1.551 1 96.44 87 ALA A O 1
ATOM 682 N N . GLY A 1 88 ? -0.665 1.185 3.258 1 95 88 GLY A N 1
ATOM 683 C CA . GLY A 1 88 ? -0.691 2.631 3.406 1 95 88 GLY A CA 1
ATOM 684 C C . GLY A 1 88 ? -0.88 3.08 4.844 1 95 88 GLY A C 1
ATOM 685 O O . GLY A 1 88 ? -0.522 2.359 5.777 1 95 88 GLY A O 1
ATOM 686 N N . ASP A 1 89 ? -1.299 4.293 5.008 1 89.94 89 ASP A N 1
ATOM 687 C CA . ASP A 1 89 ? -1.606 4.836 6.328 1 89.94 89 ASP A CA 1
ATOM 688 C C . ASP A 1 89 ? -3.027 4.473 6.754 1 89.94 89 ASP A C 1
ATOM 690 O O . ASP A 1 89 ? -3.998 5.023 6.23 1 89.94 89 ASP A O 1
ATOM 694 N N . LEU A 1 90 ? -3.109 3.533 7.66 1 82.19 90 LEU A N 1
ATOM 695 C CA . LEU A 1 90 ? -4.406 3.029 8.102 1 82.19 90 LEU A CA 1
ATOM 696 C C . LEU A 1 90 ? -4.824 3.684 9.414 1 82.19 90 LEU A C 1
ATOM 698 O O . LEU A 1 90 ? -5.914 3.414 9.922 1 82.19 90 LEU A O 1
ATOM 702 N N . ASN A 1 91 ? -3.805 4.328 10.164 1 73.31 91 ASN A N 1
ATOM 703 C CA . ASN A 1 91 ? -4.109 4.969 11.445 1 73.31 91 ASN A CA 1
ATOM 704 C C . ASN A 1 91 ? -4.453 6.445 11.258 1 73.31 91 ASN A C 1
ATOM 706 O O . ASN A 1 91 ? -3.559 7.281 11.109 1 73.31 91 ASN A O 1
ATOM 710 N N . GLY A 1 92 ? -5.711 6.742 10.789 1 57.47 92 GLY A N 1
ATOM 711 C CA . GLY A 1 92 ? -6.082 8.148 10.898 1 57.47 92 GLY A CA 1
ATOM 712 C C . GLY A 1 92 ? -5.672 8.766 12.219 1 57.47 92 GLY A C 1
ATOM 713 O O . GLY A 1 92 ? -5.902 8.195 13.281 1 57.47 92 GLY A O 1
ATOM 714 N N . HIS A 1 93 ? -4.535 9.219 12.383 1 47.59 93 HIS A N 1
ATOM 715 C CA . HIS A 1 93 ? -4.227 9.867 13.656 1 47.59 93 HIS A CA 1
ATOM 716 C C . HIS A 1 93 ? -5.297 10.891 14.023 1 47.59 93 HIS A C 1
ATOM 718 O O . HIS A 1 93 ? -5.949 11.461 13.141 1 47.59 93 HIS A O 1
ATOM 724 N N . LEU B 1 1 ? -8.531 -10.273 7.617 1 80.62 1 LEU B N 1
ATOM 725 C CA . LEU B 1 1 ? -7.227 -9.773 7.207 1 80.62 1 LEU B CA 1
ATOM 726 C C . LEU B 1 1 ? -6.207 -9.93 8.336 1 80.62 1 LEU B C 1
ATOM 728 O O . LEU B 1 1 ? -6.547 -9.773 9.508 1 80.62 1 LEU B O 1
ATOM 732 N N . TYR B 1 2 ? -5 -10.406 7.898 1 83 2 TYR B N 1
ATOM 733 C CA . TYR B 1 2 ? -3.861 -10.469 8.805 1 83 2 TYR B CA 1
ATOM 734 C C . TYR B 1 2 ? -3.062 -9.172 8.758 1 83 2 TYR B C 1
ATOM 736 O O . TYR B 1 2 ? -2.604 -8.75 7.695 1 83 2 TYR B O 1
ATOM 744 N N . TYR B 1 3 ? -2.887 -8.445 9.945 1 80.19 3 TYR B N 1
ATOM 745 C CA . TYR B 1 3 ? -2.35 -7.094 10.047 1 80.19 3 TYR B CA 1
ATOM 746 C C . TYR B 1 3 ? -0.901 -7.117 10.516 1 80.19 3 TYR B C 1
ATOM 748 O O . TYR B 1 3 ? -0.583 -7.73 11.539 1 80.19 3 TYR B O 1
ATOM 756 N N . ASN B 1 4 ? -0.097 -6.598 9.562 1 73.75 4 ASN B N 1
ATOM 757 C CA . ASN B 1 4 ? 1.318 -6.465 9.883 1 73.75 4 ASN B CA 1
ATOM 758 C C . ASN B 1 4 ? 1.696 -5.012 10.156 1 73.75 4 ASN B C 1
ATOM 760 O O . ASN B 1 4 ? 1.877 -4.227 9.227 1 73.75 4 ASN B O 1
ATOM 764 N N . GLY B 1 5 ? 1.181 -4.367 11.188 1 65.94 5 GLY B N 1
ATOM 765 C CA . GLY B 1 5 ? 1.548 -3.059 11.711 1 65.94 5 GLY B CA 1
ATOM 766 C C . GLY B 1 5 ? 1.667 -3.029 13.219 1 65.94 5 GLY B C 1
ATOM 767 O O . GLY B 1 5 ? 1.188 -3.938 13.906 1 65.94 5 GLY B O 1
ATOM 768 N N . GLU B 1 6 ? 2.818 -2.547 13.641 1 56.09 6 GLU B N 1
ATOM 769 C CA . GLU B 1 6 ? 2.902 -2.408 15.094 1 56.09 6 GLU B CA 1
ATOM 770 C C . GLU B 1 6 ? 1.855 -1.428 15.617 1 56.09 6 GLU B C 1
ATOM 772 O O . GLU B 1 6 ? 1.474 -0.488 14.914 1 56.09 6 GLU B O 1
ATOM 777 N N . ASP B 1 7 ? 1.014 -1.907 16.547 1 50.06 7 ASP B N 1
ATOM 778 C CA . ASP B 1 7 ? 0.132 -1.03 17.312 1 50.06 7 ASP B CA 1
ATOM 779 C C . ASP B 1 7 ? 0.824 0.289 17.641 1 50.06 7 ASP B C 1
ATOM 781 O O . ASP B 1 7 ? 1.401 0.437 18.734 1 50.06 7 ASP B O 1
ATOM 785 N N . THR B 1 8 ? 1.553 0.743 16.828 1 48.88 8 THR B N 1
ATOM 786 C CA . THR B 1 8 ? 2.189 1.926 17.391 1 48.88 8 THR B CA 1
ATOM 78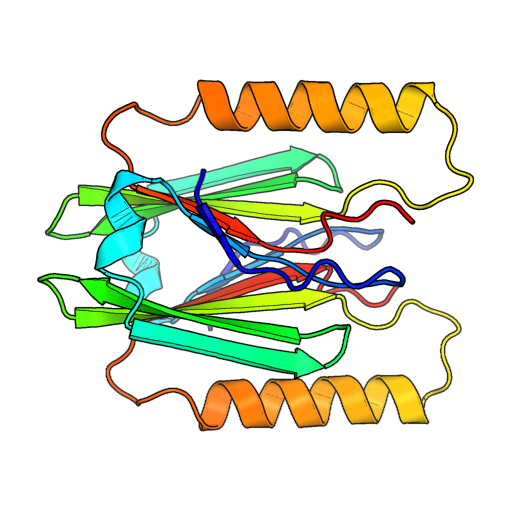7 C C . THR B 1 8 ? 1.235 3.117 17.375 1 48.88 8 THR B C 1
ATOM 789 O O . THR B 1 8 ? 0.372 3.211 16.5 1 48.88 8 THR B O 1
ATOM 792 N N . LYS B 1 9 ? 0.917 3.58 18.531 1 47.5 9 LYS B N 1
ATOM 793 C CA . LYS B 1 9 ? 0.125 4.766 18.859 1 47.5 9 LYS B CA 1
ATOM 794 C C . LYS B 1 9 ? 0.239 5.812 17.75 1 47.5 9 LYS B C 1
ATOM 796 O O . LYS B 1 9 ? -0.598 6.715 17.656 1 47.5 9 LYS B O 1
ATOM 801 N N . ARG B 1 10 ? 1.332 6.238 17.203 1 44.72 10 ARG B N 1
ATOM 802 C CA . ARG B 1 10 ? 1.586 7.453 16.438 1 44.72 10 ARG B CA 1
ATOM 803 C C . ARG B 1 10 ? 2.059 7.121 15.023 1 44.72 10 ARG B C 1
ATOM 805 O O . ARG B 1 10 ? 3.072 6.441 14.852 1 44.72 10 ARG B O 1
ATOM 812 N N . ASN B 1 11 ? 1.391 7.574 13.852 1 54.78 11 ASN B N 1
ATOM 813 C CA . ASN B 1 11 ? 1.707 7.906 12.461 1 54.78 11 ASN B CA 1
ATOM 814 C C . ASN B 1 11 ? 2.244 6.695 11.703 1 54.78 11 ASN B C 1
ATOM 816 O O . ASN B 1 11 ? 3.436 6.387 11.789 1 54.78 11 ASN B O 1
ATOM 820 N N . GLY B 1 12 ? 1.556 5.668 11.648 1 77.25 12 GLY B N 1
ATOM 821 C CA . GLY B 1 12 ? 2.412 4.66 11.039 1 77.25 12 GLY B CA 1
ATOM 822 C C . GLY B 1 12 ? 1.725 3.877 9.938 1 77.25 12 GLY B C 1
ATOM 823 O O . GLY B 1 12 ? 0.494 3.836 9.875 1 77.25 12 GLY B O 1
ATOM 824 N N . VAL B 1 13 ? 2.416 3.658 8.914 1 92 13 VAL B N 1
ATOM 825 C CA . VAL B 1 13 ? 1.978 2.822 7.805 1 92 13 VAL B CA 1
ATOM 826 C C . VAL B 1 13 ? 1.803 1.382 8.273 1 92 13 VAL B C 1
ATOM 828 O O . VAL B 1 13 ? 2.346 0.991 9.312 1 92 13 VAL B O 1
ATOM 831 N N . ALA B 1 14 ? 0.894 0.677 7.664 1 93.06 14 ALA B N 1
ATOM 832 C CA . ALA B 1 14 ? 0.622 -0.727 7.961 1 93.06 14 ALA B CA 1
ATOM 833 C C . ALA B 1 14 ? 0.343 -1.514 6.684 1 93.06 14 ALA B C 1
ATOM 835 O O . ALA B 1 14 ? 0.136 -0.927 5.617 1 93.06 14 ALA B O 1
ATOM 836 N N . ILE B 1 15 ? 0.432 -2.816 6.812 1 95.56 15 ILE B N 1
ATOM 837 C CA . ILE B 1 15 ? 0.033 -3.723 5.742 1 95.56 15 ILE B CA 1
ATOM 838 C C . ILE B 1 15 ? -0.88 -4.812 6.301 1 95.56 15 ILE B C 1
ATOM 840 O O . ILE B 1 15 ? -0.567 -5.43 7.32 1 95.56 15 ILE B O 1
ATOM 844 N N . ALA B 1 16 ? -1.999 -4.93 5.711 1 94.56 16 ALA B N 1
ATOM 845 C CA . ALA B 1 16 ? -2.895 -6.047 6 1 9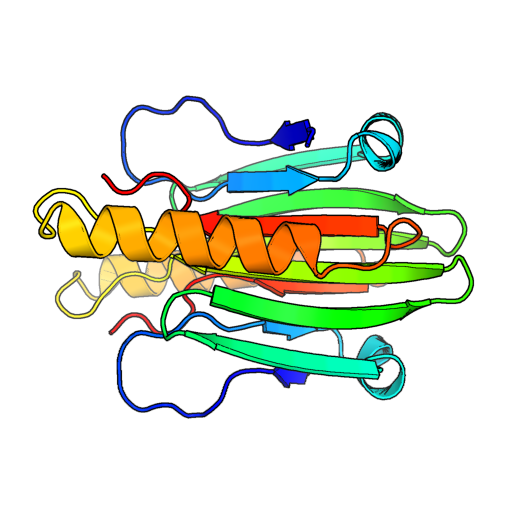4.56 16 ALA B CA 1
ATOM 846 C C . ALA B 1 16 ? -2.973 -7.008 4.816 1 94.56 16 ALA B C 1
ATOM 848 O O . ALA B 1 16 ? -3.092 -6.578 3.668 1 94.56 16 ALA B O 1
ATOM 849 N N . VAL B 1 17 ? -2.857 -8.32 5.098 1 94.69 17 VAL B N 1
ATOM 850 C CA . VAL B 1 17 ? -2.959 -9.312 4.035 1 94.69 17 VAL B CA 1
ATOM 851 C C . VAL B 1 17 ? -4.121 -10.258 4.32 1 94.69 17 VAL B C 1
ATOM 853 O O . VAL B 1 17 ? -4.504 -10.453 5.477 1 94.69 17 VAL B O 1
ATOM 856 N N . ALA B 1 18 ? -4.645 -10.789 3.225 1 91.94 18 ALA B N 1
ATOM 857 C CA . ALA B 1 18 ? -5.676 -11.805 3.396 1 91.94 18 ALA B CA 1
ATOM 858 C C . ALA B 1 18 ? -5.191 -12.922 4.316 1 91.94 18 ALA B C 1
ATOM 860 O O . ALA B 1 18 ? -4.016 -13.297 4.289 1 91.94 18 ALA B O 1
ATOM 861 N N . GLU B 1 19 ? -6.102 -13.469 5.152 1 91.06 19 GLU B N 1
ATOM 862 C CA . GLU B 1 19 ? -5.77 -14.555 6.074 1 91.06 19 GLU B CA 1
ATOM 863 C C . GLU B 1 19 ? -5.164 -15.742 5.332 1 91.06 19 GLU B C 1
ATOM 865 O O . GLU B 1 19 ? -4.293 -16.438 5.859 1 91.06 19 GLU B O 1
ATOM 870 N N . SER B 1 20 ? -5.566 -15.969 4.148 1 88.19 20 SER B N 1
ATOM 871 C CA . SER B 1 20 ? -5.078 -17.078 3.342 1 88.19 20 SER B CA 1
ATOM 872 C C . SER B 1 20 ? -3.602 -16.906 2.994 1 88.19 20 SER B C 1
ATOM 874 O O . SER B 1 20 ? -2.936 -17.859 2.59 1 88.19 20 SER B O 1
ATOM 876 N N . LEU B 1 21 ? -3.098 -15.688 3.15 1 90.69 21 LEU B N 1
ATOM 877 C CA . LEU B 1 21 ? -1.71 -15.398 2.809 1 90.69 21 LEU B CA 1
ATOM 878 C C . LEU B 1 21 ? -0.835 -15.383 4.059 1 90.69 21 LEU B C 1
ATOM 880 O O . LEU B 1 21 ? 0.392 -15.312 3.961 1 90.69 21 LEU B O 1
ATOM 884 N N . LYS B 1 22 ? -1.438 -15.484 5.172 1 92.25 22 LYS B N 1
ATOM 885 C CA . LYS B 1 22 ? -0.755 -15.266 6.441 1 92.25 22 LYS B CA 1
ATOM 886 C C . LYS B 1 22 ? 0.467 -16.172 6.57 1 92.25 22 LYS B C 1
ATOM 888 O O . LYS B 1 22 ? 1.552 -15.711 6.934 1 92.25 22 LYS B O 1
ATOM 893 N N . ASP B 1 23 ? 0.311 -17.453 6.188 1 93.69 23 ASP B N 1
ATOM 8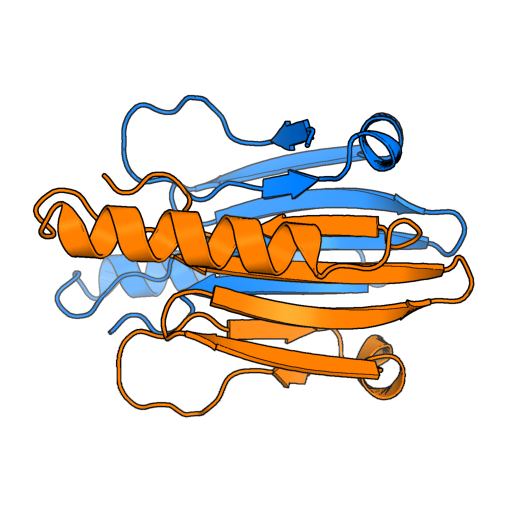94 C CA . ASP B 1 23 ? 1.385 -18.422 6.383 1 93.69 23 ASP B CA 1
ATOM 895 C C . ASP B 1 23 ? 2.447 -18.297 5.293 1 93.69 23 ASP B C 1
ATOM 897 O O . ASP B 1 23 ? 3.488 -18.953 5.355 1 93.69 23 ASP B O 1
ATOM 901 N N . TYR B 1 24 ? 2.189 -17.453 4.359 1 93.06 24 TYR B N 1
ATOM 902 C CA . TYR B 1 24 ? 3.137 -17.266 3.27 1 93.06 24 TYR B CA 1
ATOM 903 C C . TYR B 1 24 ? 3.982 -16.016 3.49 1 93.06 24 TYR B C 1
ATOM 905 O O . TYR B 1 24 ? 4.918 -15.75 2.732 1 93.06 24 TYR B O 1
ATOM 913 N N . VAL B 1 25 ? 3.643 -15.211 4.527 1 95.31 25 VAL B N 1
ATOM 914 C CA . VAL B 1 25 ? 4.465 -14.055 4.883 1 95.31 25 VAL B CA 1
ATOM 915 C C . VAL B 1 25 ? 5.805 -14.523 5.438 1 95.31 25 VAL B C 1
ATOM 917 O O . VAL B 1 25 ? 5.855 -15.164 6.492 1 95.31 25 VAL B O 1
ATOM 920 N N . SER B 1 26 ? 6.879 -14.203 4.742 1 95.5 26 SER B N 1
ATOM 921 C CA . SER B 1 26 ? 8.188 -14.734 5.113 1 95.5 26 SER B CA 1
ATOM 922 C C . SER B 1 26 ? 9.016 -13.695 5.848 1 95.5 26 SER B C 1
ATOM 924 O O . SER B 1 26 ? 9.977 -14.031 6.543 1 95.5 26 SER B O 1
ATOM 926 N N . ALA B 1 27 ? 8.703 -12.438 5.68 1 95.25 27 ALA B N 1
ATOM 927 C CA . ALA B 1 27 ? 9.43 -11.367 6.355 1 95.25 27 ALA B CA 1
ATOM 928 C C . ALA B 1 27 ? 8.562 -10.125 6.508 1 95.25 27 AL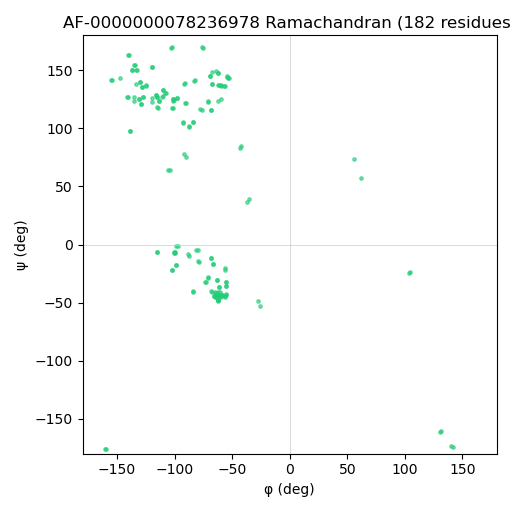A B C 1
ATOM 930 O O . ALA B 1 27 ? 7.758 -9.812 5.629 1 95.25 27 ALA B O 1
ATOM 931 N N . VAL B 1 28 ? 8.695 -9.461 7.637 1 94.44 28 VAL B N 1
ATOM 932 C CA . VAL B 1 28 ? 8.102 -8.156 7.926 1 94.44 28 VAL B CA 1
ATOM 933 C C . VAL B 1 28 ? 9.18 -7.195 8.414 1 94.44 28 VAL B C 1
ATOM 935 O O . VAL B 1 28 ? 9.938 -7.512 9.336 1 94.44 28 VAL B O 1
ATOM 938 N N . SER B 1 29 ? 9.234 -6.062 7.754 1 93.81 29 SER B N 1
ATOM 939 C CA . SER B 1 29 ? 10.234 -5.074 8.148 1 93.81 29 SER B CA 1
ATOM 940 C C . SER B 1 29 ? 9.602 -3.703 8.359 1 93.81 29 SER B C 1
ATOM 942 O O . SER B 1 29 ? 9 -3.145 7.438 1 93.81 29 SER B O 1
ATOM 944 N N . ARG B 1 30 ? 9.75 -3.197 9.539 1 93.12 30 ARG B N 1
ATOM 945 C CA . ARG B 1 30 ? 9.414 -1.799 9.789 1 93.12 30 ARG B CA 1
ATOM 946 C C . ARG B 1 30 ? 10.648 -0.909 9.625 1 93.12 30 ARG B C 1
ATOM 948 O O . ARG B 1 30 ? 11.5 -0.857 10.516 1 93.12 30 ARG B O 1
ATOM 955 N N . ILE B 1 31 ? 10.672 -0.261 8.609 1 94.5 31 ILE B N 1
ATOM 956 C CA . ILE B 1 31 ? 11.859 0.514 8.266 1 94.5 31 ILE B CA 1
ATOM 957 C C . ILE B 1 31 ? 11.828 1.862 8.977 1 94.5 31 ILE B C 1
ATOM 959 O O . ILE B 1 31 ? 12.844 2.324 9.492 1 94.5 31 ILE B O 1
ATOM 963 N N . SER B 1 32 ? 10.688 2.471 9.055 1 91.56 32 SER B N 1
ATOM 964 C CA . SER B 1 32 ? 10.391 3.697 9.781 1 91.56 32 SER B CA 1
ATOM 965 C C . SER B 1 32 ? 8.898 3.838 10.039 1 91.56 32 SER B C 1
ATOM 967 O O . SER B 1 32 ? 8.117 2.945 9.695 1 91.56 32 SER B O 1
ATOM 969 N N . ASP B 1 33 ? 8.492 4.961 10.617 1 89.12 33 ASP B N 1
ATOM 970 C CA . ASP B 1 33 ? 7.062 5.203 10.812 1 89.12 33 ASP B CA 1
ATOM 971 C C . ASP B 1 33 ? 6.355 5.43 9.477 1 89.12 33 ASP B C 1
ATOM 973 O O . ASP B 1 33 ? 5.129 5.344 9.398 1 89.12 33 ASP B O 1
ATOM 977 N N . ARG B 1 34 ? 7.16 5.609 8.406 1 93 34 ARG B N 1
ATOM 978 C CA . ARG B 1 34 ? 6.562 5.992 7.133 1 93 34 ARG B CA 1
ATOM 979 C C . ARG B 1 34 ? 6.754 4.898 6.09 1 93 34 ARG B C 1
ATOM 981 O O . ARG B 1 34 ? 6.227 4.996 4.977 1 93 34 ARG B O 1
ATOM 988 N N . ILE B 1 35 ? 7.539 3.822 6.406 1 95.38 35 ILE B N 1
ATOM 989 C CA . ILE B 1 35 ? 7.816 2.768 5.441 1 95.38 35 ILE B CA 1
ATOM 990 C C . ILE B 1 35 ? 7.801 1.409 6.141 1 95.38 35 ILE B C 1
ATOM 992 O O . ILE B 1 35 ? 8.484 1.214 7.148 1 95.38 35 ILE B O 1
ATOM 996 N N . MET B 1 36 ? 7.062 0.562 5.637 1 95.5 36 MET B N 1
ATOM 997 C CA . MET B 1 36 ? 7.043 -0.835 6.059 1 95.5 36 MET B CA 1
ATOM 998 C C . MET B 1 36 ? 7.078 -1.771 4.855 1 95.5 36 MET B C 1
ATOM 1000 O O . MET B 1 36 ? 6.586 -1.424 3.779 1 95.5 36 MET B O 1
ATOM 1004 N N . ALA B 1 37 ? 7.664 -2.969 5.055 1 96.38 37 ALA B N 1
ATOM 1005 C CA . ALA B 1 37 ? 7.742 -3.951 3.977 1 96.38 37 ALA B CA 1
ATOM 1006 C C . ALA B 1 37 ? 7.254 -5.32 4.445 1 96.38 37 ALA B C 1
ATOM 1008 O O . ALA B 1 37 ? 7.527 -5.727 5.578 1 96.38 37 ALA B O 1
ATOM 1009 N N . VAL B 1 38 ? 6.562 -5.98 3.631 1 96.44 38 VAL B N 1
ATOM 1010 C CA . VAL B 1 38 ? 6.238 -7.387 3.834 1 96.44 38 VAL B CA 1
ATOM 1011 C C . VAL B 1 38 ? 6.684 -8.203 2.621 1 96.44 38 VAL B C 1
ATOM 1013 O O . VAL B 1 38 ? 6.527 -7.762 1.479 1 96.44 38 VAL B O 1
ATOM 1016 N N . ARG B 1 39 ? 7.273 -9.336 2.869 1 96.56 39 ARG B N 1
ATOM 1017 C CA . ARG B 1 39 ? 7.645 -10.273 1.812 1 96.56 39 ARG B CA 1
ATOM 1018 C C . ARG B 1 39 ? 6.793 -11.531 1.877 1 96.56 39 ARG B C 1
ATOM 1020 O O . ARG B 1 39 ? 6.672 -12.156 2.936 1 96.56 39 ARG B O 1
ATOM 1027 N N . ILE B 1 40 ? 6.191 -11.883 0.79 1 95.38 40 ILE B N 1
ATOM 1028 C CA . ILE B 1 40 ? 5.281 -13.023 0.72 1 95.38 40 ILE B CA 1
ATOM 1029 C C . ILE B 1 40 ? 5.855 -14.094 -0.206 1 95.38 40 ILE B C 1
ATOM 1031 O O . ILE B 1 40 ? 6.227 -13.797 -1.346 1 95.38 40 ILE B O 1
ATOM 1035 N N . ASP B 1 41 ? 5.934 -15.242 0.288 1 94.62 41 ASP B N 1
ATOM 1036 C CA . ASP B 1 41 ? 6.426 -16.391 -0.46 1 94.62 41 ASP B CA 1
ATOM 1037 C C . ASP B 1 41 ? 5.297 -17.078 -1.232 1 94.62 41 ASP B C 1
ATOM 1039 O O . ASP B 1 41 ? 4.5 -17.812 -0.653 1 94.62 41 ASP B O 1
ATOM 1043 N N . THR B 1 42 ? 5.215 -16.828 -2.553 1 86.94 42 THR B N 1
ATOM 1044 C CA . THR B 1 42 ? 4.195 -17.453 -3.379 1 86.94 42 THR B CA 1
ATOM 1045 C C . THR B 1 42 ? 4.797 -18.594 -4.203 1 86.94 42 THR B C 1
ATOM 1047 O O . THR B 1 42 ? 6.016 -18.766 -4.246 1 86.94 42 THR B O 1
ATOM 1050 N N . LYS B 1 43 ? 3.965 -19.391 -4.836 1 84.5 43 LYS B N 1
ATOM 1051 C CA . LYS B 1 43 ? 4.445 -20.484 -5.676 1 84.5 43 LYS B CA 1
ATOM 1052 C C . LYS B 1 43 ? 5.242 -19.953 -6.863 1 84.5 43 LYS B C 1
ATOM 1054 O O . LYS B 1 43 ? 6.184 -20.594 -7.324 1 84.5 43 LYS B O 1
ATOM 1059 N N . GLU B 1 44 ? 4.879 -18.766 -7.32 1 84.19 44 GLU B N 1
ATOM 1060 C CA . GLU B 1 44 ? 5.52 -18.203 -8.508 1 84.19 44 GLU B CA 1
ATOM 1061 C C . GLU B 1 44 ? 6.77 -17.406 -8.125 1 84.19 44 GLU B C 1
ATOM 1063 O O . GLU B 1 44 ? 7.539 -17 -9 1 84.19 44 GLU B O 1
ATOM 1068 N N . GLY B 1 45 ? 6.98 -17.203 -6.895 1 88.5 45 GLY B N 1
ATOM 1069 C CA . GLY B 1 45 ? 8.102 -16.391 -6.426 1 88.5 45 GLY B CA 1
ATOM 1070 C C . GLY B 1 45 ? 7.742 -15.5 -5.25 1 88.5 45 GLY B C 1
ATOM 1071 O O . GLY B 1 45 ? 6.637 -15.586 -4.719 1 88.5 45 GLY B O 1
ATOM 1072 N N . TYR B 1 46 ? 8.711 -14.664 -4.902 1 94.31 46 TYR B N 1
ATOM 1073 C CA . TYR B 1 46 ? 8.508 -13.789 -3.756 1 94.31 46 TYR B CA 1
ATOM 1074 C C . TYR B 1 46 ? 7.926 -12.453 -4.191 1 94.31 46 TYR B C 1
ATOM 1076 O O . TYR B 1 46 ? 8.312 -11.906 -5.23 1 94.31 46 TYR B O 1
ATOM 1084 N N . TRP B 1 47 ? 6.977 -11.969 -3.412 1 94.75 47 TRP B N 1
ATOM 1085 C CA . TRP B 1 47 ? 6.398 -10.641 -3.596 1 94.75 47 TRP B CA 1
ATOM 1086 C C . TRP B 1 47 ? 6.73 -9.727 -2.418 1 94.75 47 TRP B C 1
ATOM 1088 O O . TRP B 1 47 ? 6.426 -10.055 -1.269 1 94.75 47 TRP B O 1
ATOM 1098 N N . THR B 1 48 ? 7.438 -8.688 -2.711 1 96.75 48 THR B N 1
ATOM 1099 C CA . THR B 1 48 ? 7.711 -7.68 -1.69 1 96.75 48 THR B CA 1
ATOM 1100 C C . THR B 1 48 ? 6.781 -6.48 -1.855 1 96.75 48 THR B C 1
ATOM 1102 O O . THR B 1 48 ? 6.707 -5.891 -2.936 1 96.75 48 THR B O 1
ATOM 1105 N N . ILE B 1 49 ? 6.039 -6.129 -0.812 1 97.06 49 ILE B N 1
ATOM 1106 C CA . ILE B 1 49 ? 5.133 -4.984 -0.802 1 97.06 49 ILE B CA 1
ATOM 1107 C C . ILE B 1 49 ? 5.645 -3.932 0.178 1 97.06 49 ILE B C 1
ATOM 1109 O O . ILE B 1 49 ? 5.871 -4.227 1.354 1 97.06 49 ILE B O 1
ATOM 1113 N N . LEU B 1 50 ? 5.84 -2.764 -0.32 1 97.44 50 LEU B N 1
ATOM 1114 C CA . LEU B 1 50 ? 6.191 -1.628 0.527 1 97.44 50 LEU B CA 1
ATOM 1115 C C . LEU B 1 50 ? 4.977 -0.742 0.777 1 97.44 50 LEU B C 1
ATOM 1117 O O . LEU B 1 50 ? 4.281 -0.353 -0.165 1 97.44 50 LEU B O 1
ATOM 1121 N N . SER B 1 51 ? 4.641 -0.472 1.993 1 96.88 51 SER B N 1
ATOM 1122 C CA . SER B 1 51 ? 3.656 0.521 2.416 1 96.88 51 SER B CA 1
ATOM 1123 C C . SER B 1 51 ? 4.332 1.823 2.832 1 96.88 51 SER B C 1
ATOM 1125 O O . SER B 1 51 ? 5.246 1.818 3.66 1 96.88 51 SER B O 1
ATOM 1127 N N . VAL B 1 52 ? 3.873 2.924 2.195 1 94.88 52 VAL B N 1
ATOM 1128 C CA . VAL B 1 52 ? 4.633 4.148 2.43 1 94.88 52 VAL B CA 1
ATOM 1129 C C . VAL B 1 52 ? 3.676 5.305 2.707 1 94.88 52 VAL B C 1
ATOM 1131 O O . VAL B 1 52 ? 2.52 5.277 2.281 1 94.88 52 VAL B O 1
ATOM 1134 N N . TYR B 1 53 ? 4.227 6.289 3.438 1 92.88 53 TYR B N 1
ATOM 1135 C CA . TYR B 1 53 ? 3.598 7.582 3.678 1 92.88 53 TYR B CA 1
ATOM 1136 C C . TYR B 1 53 ? 4.617 8.711 3.582 1 92.88 53 TYR B C 1
ATOM 1138 O O . TYR B 1 53 ? 5.328 8.992 4.551 1 92.88 53 TYR B O 1
ATOM 1146 N N . ALA B 1 54 ? 4.598 9.289 2.428 1 91.69 54 ALA B N 1
ATOM 1147 C CA . ALA B 1 54 ? 5.598 10.328 2.182 1 91.69 54 ALA B CA 1
ATOM 1148 C C . ALA B 1 54 ? 5.316 11.57 3.027 1 91.69 54 ALA B C 1
ATOM 1150 O O . ALA B 1 54 ? 4.16 11.898 3.297 1 91.69 54 ALA B O 1
ATOM 1151 N N . PRO B 1 55 ? 6.438 12.227 3.479 1 89.94 55 PRO B N 1
ATOM 1152 C CA . PRO B 1 55 ? 6.238 13.453 4.25 1 89.94 55 PRO B CA 1
ATOM 1153 C C . PRO B 1 55 ? 5.422 14.5 3.488 1 89.94 55 PRO B C 1
ATOM 1155 O O . PRO B 1 55 ? 5.59 14.656 2.277 1 89.94 55 PRO B O 1
ATOM 1158 N N . GLN B 1 56 ? 4.504 15.125 4.164 1 84.56 56 GLN B N 1
ATOM 1159 C CA . GLN B 1 56 ? 3.617 16.109 3.537 1 84.56 56 GLN B CA 1
ATOM 1160 C C . GLN B 1 56 ? 4.344 17.422 3.287 1 84.56 56 GLN B C 1
ATOM 1162 O O . GLN B 1 56 ? 5.449 17.641 3.791 1 84.56 56 GLN B O 1
ATOM 1167 N N . VAL B 1 57 ? 3.645 18.188 2.553 1 82.81 57 VAL B N 1
ATOM 1168 C CA . VAL B 1 57 ? 4.145 19.531 2.32 1 82.81 57 VAL B CA 1
ATOM 1169 C C . VAL B 1 57 ? 4.281 20.266 3.65 1 82.81 57 VAL B C 1
ATOM 1171 O O . VAL B 1 57 ? 3.402 20.188 4.512 1 82.81 57 VAL B O 1
ATOM 1174 N N . GLY B 1 58 ? 5.355 20.969 3.838 1 86.06 58 GLY B N 1
ATOM 1175 C CA . GLY B 1 58 ? 5.586 21.719 5.07 1 86.06 58 GLY B CA 1
ATOM 1176 C C . GLY B 1 58 ? 6.59 21.047 5.988 1 86.06 58 GLY B C 1
ATOM 1177 O O . GLY B 1 58 ? 7.113 21.688 6.91 1 86.06 58 GLY B O 1
ATOM 1178 N N . CYS B 1 59 ? 6.719 19.75 5.824 1 88.44 59 CYS B N 1
ATOM 1179 C CA . CYS B 1 59 ? 7.758 19.062 6.59 1 88.44 59 CYS B CA 1
ATOM 1180 C C . CYS B 1 59 ? 9.141 19.578 6.211 1 88.44 59 CYS B C 1
ATOM 1182 O O . CYS B 1 59 ? 9.359 20.016 5.078 1 88.44 59 CYS B O 1
ATOM 1184 N N . PRO B 1 60 ? 10.062 19.594 7.152 1 93.56 60 PRO B N 1
ATOM 1185 C CA . PRO B 1 60 ? 11.438 20.016 6.844 1 93.56 60 PRO B CA 1
ATOM 1186 C C . PRO B 1 60 ? 12.047 19.219 5.688 1 93.56 60 PRO B C 1
ATOM 1188 O O . PRO B 1 60 ? 11.734 18.047 5.512 1 93.56 60 PRO B O 1
ATOM 1191 N N . GLU B 1 61 ? 12.844 19.875 4.891 1 94.12 61 GLU B N 1
ATOM 1192 C CA . GLU B 1 61 ? 13.523 19.234 3.768 1 94.12 61 GLU B CA 1
ATOM 1193 C C . GLU B 1 61 ? 14.328 18.031 4.223 1 94.12 61 GLU B C 1
ATOM 1195 O O . GLU B 1 61 ? 14.422 17.031 3.502 1 94.12 61 GLU B O 1
ATOM 1200 N N . SER B 1 62 ? 14.922 18.109 5.41 1 95.81 62 SER B N 1
ATOM 1201 C CA . SER B 1 62 ? 15.695 17 5.941 1 95.81 62 SER B CA 1
ATOM 1202 C C . SER B 1 62 ? 14.828 15.758 6.125 1 95.81 62 SER B C 1
ATOM 1204 O O . SER B 1 62 ? 15.273 14.633 5.879 1 95.81 62 SER B O 1
ATOM 1206 N N . GLU B 1 63 ? 13.594 15.891 6.512 1 93.88 63 GLU B N 1
ATOM 1207 C CA . GLU B 1 63 ? 12.664 14.781 6.68 1 93.88 63 GLU B CA 1
ATOM 1208 C C . GLU B 1 63 ? 12.312 14.148 5.336 1 93.88 63 GLU B C 1
ATOM 1210 O O . GLU B 1 63 ? 12.234 12.922 5.223 1 93.88 63 GLU B O 1
ATOM 1215 N N . LYS B 1 64 ? 12.141 14.992 4.379 1 93.25 64 LYS B N 1
ATOM 1216 C CA . LYS B 1 64 ? 11.859 14.5 3.033 1 93.25 64 LYS B CA 1
ATOM 1217 C C . LYS B 1 64 ? 13.047 13.719 2.479 1 93.25 64 LYS B C 1
ATOM 1219 O O . LYS B 1 64 ? 12.875 12.617 1.94 1 93.25 64 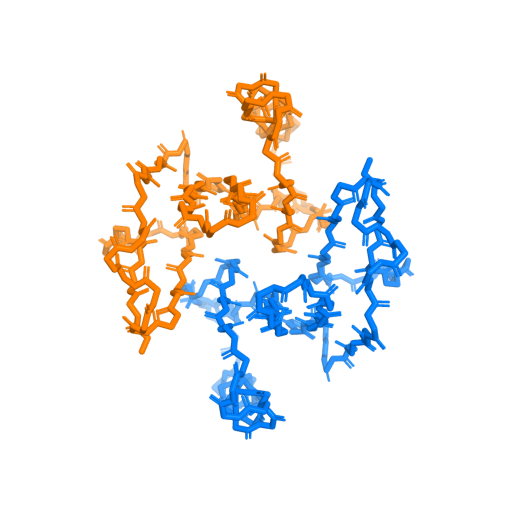LYS B O 1
ATOM 1224 N N . ASP B 1 65 ? 14.219 14.289 2.668 1 95.56 65 ASP B N 1
ATOM 1225 C CA . ASP B 1 65 ? 15.422 13.617 2.201 1 95.56 65 ASP B CA 1
ATOM 1226 C C . ASP B 1 65 ? 15.586 12.258 2.871 1 95.56 65 ASP B C 1
ATOM 1228 O O . ASP B 1 65 ? 15.891 11.266 2.205 1 95.56 65 ASP B O 1
ATOM 1232 N N . ASP B 1 66 ? 15.352 12.242 4.156 1 95.88 66 ASP B N 1
ATOM 1233 C CA . ASP B 1 66 ? 15.477 11 4.906 1 95.88 66 ASP B CA 1
ATOM 1234 C C . ASP B 1 66 ? 14.484 9.953 4.402 1 95.88 66 ASP B C 1
ATOM 1236 O O . ASP B 1 66 ? 14.812 8.773 4.301 1 95.88 66 ASP B O 1
ATOM 1240 N N . PHE B 1 67 ? 13.32 10.391 4.121 1 95.25 67 PHE B N 1
ATOM 1241 C CA . PHE B 1 67 ? 12.297 9.477 3.619 1 95.25 67 PHE B CA 1
ATOM 1242 C C . PHE B 1 67 ? 12.727 8.867 2.287 1 95.25 67 PHE B C 1
ATOM 1244 O O . PHE B 1 67 ? 12.711 7.648 2.125 1 95.25 67 PHE B O 1
ATOM 1251 N N . TYR B 1 68 ? 13.172 9.633 1.37 1 95.62 68 TYR B N 1
ATOM 1252 C CA . TYR B 1 68 ? 13.477 9.148 0.03 1 95.62 68 TYR B CA 1
ATOM 1253 C C . TYR B 1 68 ? 14.75 8.297 0.032 1 95.62 68 TYR B C 1
ATOM 1255 O O . TYR B 1 68 ? 14.867 7.344 -0.738 1 95.62 68 TYR B O 1
ATOM 1263 N N . LEU B 1 69 ? 15.648 8.672 0.928 1 97.44 69 LEU B N 1
ATOM 1264 C CA . LEU B 1 69 ? 16.828 7.824 1.081 1 97.44 69 LEU B CA 1
ATOM 1265 C C . LEU B 1 69 ? 16.438 6.457 1.631 1 97.44 69 LEU B C 1
ATOM 1267 O O . LEU B 1 69 ? 16.906 5.43 1.14 1 97.44 69 LEU B O 1
ATOM 1271 N N . SER B 1 70 ? 15.562 6.457 2.643 1 97.19 70 SER B N 1
ATOM 1272 C CA . SER B 1 70 ? 15.102 5.207 3.244 1 97.19 70 SER B CA 1
ATOM 1273 C C . SER B 1 70 ? 14.305 4.371 2.248 1 97.19 70 SER B C 1
ATOM 1275 O O . SER B 1 70 ? 14.438 3.148 2.213 1 97.19 70 SER B O 1
ATOM 1277 N N . LEU B 1 71 ? 13.5 5.07 1.513 1 96.75 71 LEU B N 1
ATOM 1278 C CA . LEU B 1 71 ? 12.727 4.371 0.493 1 96.75 71 LEU B CA 1
ATOM 1279 C C . LEU B 1 71 ? 13.648 3.734 -0.544 1 96.75 71 LEU B C 1
ATOM 1281 O O . LEU B 1 71 ? 13.477 2.564 -0.896 1 96.75 71 LEU B O 1
ATOM 1285 N N . ASP B 1 72 ? 14.594 4.461 -1.039 1 96.56 72 ASP B N 1
ATOM 1286 C CA . ASP B 1 72 ? 15.562 3.943 -2.002 1 96.56 72 ASP B CA 1
ATOM 1287 C C . ASP B 1 72 ? 16.297 2.721 -1.444 1 96.56 72 ASP B C 1
ATOM 1289 O O . ASP B 1 72 ? 16.469 1.725 -2.148 1 96.56 72 ASP B O 1
ATOM 1293 N N . ASP B 1 73 ? 16.688 2.84 -0.212 1 97.69 73 ASP B N 1
ATOM 1294 C CA . ASP B 1 73 ? 17.375 1.723 0.439 1 97.69 73 ASP B CA 1
ATOM 1295 C C . ASP B 1 73 ? 16.453 0.496 0.513 1 97.69 73 ASP B C 1
ATOM 1297 O O . ASP B 1 73 ? 16.922 -0.632 0.314 1 97.69 73 ASP B O 1
ATOM 1301 N N . ALA B 1 74 ? 15.227 0.694 0.881 1 97.06 74 ALA B N 1
ATOM 1302 C CA . ALA B 1 74 ? 14.273 -0.406 0.953 1 97.06 74 ALA B CA 1
ATOM 1303 C C . ALA B 1 74 ? 14.117 -1.087 -0.404 1 97.06 74 ALA B C 1
ATOM 1305 O O . ALA B 1 74 ? 14.094 -2.318 -0.488 1 97.06 74 ALA B O 1
ATOM 1306 N N . ILE B 1 75 ? 14.023 -0.291 -1.464 1 96.44 75 ILE B N 1
ATOM 1307 C CA . ILE B 1 75 ? 13.883 -0.813 -2.818 1 96.44 75 ILE B CA 1
ATOM 1308 C C . ILE B 1 75 ? 15.125 -1.61 -3.197 1 96.44 75 ILE B C 1
ATOM 1310 O O . ILE B 1 75 ? 15.023 -2.736 -3.689 1 96.44 75 ILE B O 1
ATOM 1314 N N . ARG B 1 76 ? 16.234 -1.113 -2.895 1 95.62 76 ARG B N 1
ATOM 1315 C CA . ARG B 1 76 ? 17.5 -1.743 -3.273 1 95.62 76 ARG B CA 1
ATOM 1316 C C . ARG B 1 76 ? 17.734 -3.016 -2.467 1 95.62 76 ARG B C 1
ATOM 1318 O O . ARG B 1 76 ? 18.453 -3.91 -2.912 1 95.62 76 ARG B O 1
ATOM 1325 N N . SER B 1 77 ? 17.172 -3.023 -1.285 1 95.25 77 SER B N 1
ATOM 1326 C CA . SER B 1 77 ? 17.375 -4.18 -0.416 1 95.25 77 SER B CA 1
ATOM 1327 C C . SER B 1 77 ? 16.453 -5.332 -0.805 1 95.25 77 SER B C 1
ATOM 1329 O O . SER B 1 77 ? 16.594 -6.441 -0.292 1 95.25 77 SER B O 1
ATOM 1331 N N . THR B 1 78 ? 15.477 -5 -1.603 1 93.88 78 THR B N 1
ATOM 1332 C CA . THR B 1 78 ? 14.594 -6.051 -2.1 1 93.88 78 THR B CA 1
ATOM 1333 C C . THR B 1 78 ? 15.352 -6.984 -3.043 1 93.88 78 THR B C 1
ATOM 1335 O O . THR B 1 78 ? 16.094 -6.527 -3.912 1 93.88 78 THR B O 1
ATOM 1338 N N . SER B 1 79 ? 15.148 -8.273 -2.945 1 91.56 79 SER B N 1
ATOM 1339 C CA . SER B 1 79 ? 15.82 -9.258 -3.785 1 91.56 79 SER B CA 1
ATOM 1340 C C . SER B 1 79 ? 15.492 -9.047 -5.258 1 91.56 79 SER B C 1
ATOM 1342 O O . SER B 1 79 ? 14.344 -8.758 -5.609 1 91.56 79 SER B O 1
ATOM 1344 N N . GLU B 1 80 ? 16.359 -9.102 -6.305 1 86.38 80 GLU B N 1
ATOM 1345 C CA . GLU B 1 80 ? 16.188 -8.852 -7.73 1 86.38 80 GLU B CA 1
ATOM 1346 C C . GLU B 1 80 ? 15.094 -9.727 -8.328 1 86.38 80 GLU B C 1
ATOM 1348 O O . GLU B 1 80 ? 14.375 -9.297 -9.234 1 86.38 80 GLU B O 1
ATOM 1353 N N . GLY B 1 81 ? 14.758 -10.82 -7.664 1 86.94 81 GLY B N 1
ATOM 1354 C CA . GLY B 1 81 ? 13.766 -11.75 -8.195 1 86.94 81 GLY B CA 1
ATOM 1355 C C . GLY B 1 81 ? 12.383 -11.555 -7.602 1 86.94 81 GLY B C 1
ATOM 1356 O O . GLY B 1 81 ? 11.414 -12.148 -8.07 1 86.94 81 GLY B O 1
ATOM 1357 N N . ASP B 1 82 ? 12.344 -10.633 -6.723 1 93 82 ASP B N 1
ATOM 1358 C CA . ASP B 1 82 ? 11.047 -10.398 -6.102 1 93 82 ASP B CA 1
ATOM 1359 C C . ASP B 1 82 ? 10.172 -9.5 -6.977 1 93 82 ASP B C 1
ATOM 1361 O O . ASP B 1 82 ? 10.68 -8.609 -7.656 1 93 82 ASP B O 1
ATOM 1365 N N . TYR B 1 83 ? 8.906 -9.82 -7.012 1 92.88 83 TYR B N 1
ATOM 1366 C CA . TYR B 1 83 ? 7.945 -8.828 -7.488 1 92.88 83 TYR B CA 1
ATOM 1367 C C . TYR B 1 83 ? 7.773 -7.703 -6.477 1 92.88 83 TYR B C 1
ATOM 1369 O O . TYR B 1 83 ? 7.465 -7.949 -5.309 1 92.88 83 TYR B O 1
ATOM 1377 N N . LEU B 1 84 ? 8.023 -6.492 -6.953 1 96 84 LEU B N 1
ATOM 1378 C CA . LEU B 1 84 ? 7.965 -5.359 -6.039 1 96 84 LEU B CA 1
ATOM 1379 C C . LEU B 1 84 ? 6.734 -4.5 -6.305 1 96 84 LEU B C 1
ATOM 1381 O O . LEU B 1 84 ? 6.43 -4.184 -7.457 1 96 84 LEU B O 1
ATOM 1385 N N . THR B 1 85 ? 5.992 -4.191 -5.266 1 96.38 85 THR B N 1
ATOM 1386 C CA . THR B 1 85 ? 4.898 -3.227 -5.293 1 96.38 85 THR B CA 1
ATOM 1387 C C . THR B 1 85 ? 5.055 -2.197 -4.176 1 96.38 85 THR B C 1
ATOM 1389 O O . THR B 1 85 ? 5.398 -2.549 -3.045 1 96.38 85 THR B O 1
ATOM 1392 N N . ILE B 1 86 ? 4.852 -0.955 -4.496 1 96.94 86 ILE B N 1
ATOM 1393 C CA . ILE B 1 86 ? 4.84 0.138 -3.531 1 96.94 86 ILE B CA 1
ATOM 1394 C C . ILE B 1 86 ? 3.449 0.77 -3.486 1 96.94 86 ILE B C 1
ATOM 1396 O O . ILE B 1 86 ? 2.867 1.08 -4.527 1 96.94 86 ILE B O 1
ATOM 1400 N N . ALA B 1 87 ? 2.93 0.888 -2.277 1 96.31 87 ALA B N 1
ATOM 1401 C CA . ALA B 1 87 ? 1.581 1.429 -2.127 1 96.31 87 ALA B CA 1
ATOM 1402 C C . ALA B 1 87 ? 1.515 2.422 -0.97 1 96.31 87 ALA B C 1
ATOM 1404 O O . ALA B 1 87 ? 2.174 2.234 0.056 1 96.31 87 ALA B O 1
ATOM 1405 N N . GLY B 1 88 ? 0.648 3.387 -1.052 1 95 88 GLY B N 1
ATOM 1406 C CA . GLY B 1 88 ? 0.429 4.391 -0.022 1 95 88 GLY B CA 1
ATOM 1407 C C . GLY B 1 88 ? 0.43 5.809 -0.561 1 95 88 GLY B C 1
ATOM 1408 O O . GLY B 1 88 ? 0.134 6.031 -1.737 1 95 88 GLY B O 1
ATOM 1409 N N . ASP B 1 89 ? 0.624 6.75 0.31 1 90.06 89 ASP B N 1
ATOM 1410 C CA . ASP B 1 89 ? 0.731 8.156 -0.075 1 90.06 89 ASP B CA 1
ATOM 1411 C C . ASP B 1 89 ? 2.152 8.492 -0.516 1 90.06 89 ASP B C 1
ATOM 1413 O O . ASP B 1 89 ? 3.061 8.586 0.313 1 90.06 89 ASP B O 1
ATOM 1417 N N . LEU B 1 9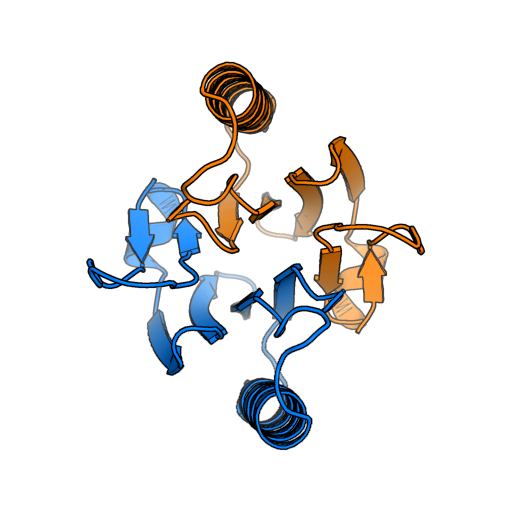0 ? 2.316 8.633 -1.804 1 82.62 90 LEU B N 1
ATOM 1418 C CA . LEU B 1 90 ? 3.635 8.891 -2.373 1 82.62 90 LEU B CA 1
ATOM 1419 C C . LEU B 1 90 ? 3.83 10.375 -2.656 1 82.62 90 LEU B C 1
ATOM 1421 O O . LEU B 1 90 ? 4.902 10.789 -3.107 1 82.62 90 LEU B O 1
ATOM 1425 N N . ASN B 1 91 ? 2.635 11.172 -2.711 1 73.81 91 ASN B N 1
ATOM 1426 C CA . ASN B 1 91 ? 2.719 12.609 -2.982 1 73.81 91 ASN B CA 1
ATOM 1427 C C . ASN B 1 91 ? 2.857 13.414 -1.694 1 73.81 91 ASN B C 1
ATOM 1429 O O . ASN B 1 91 ? 1.864 13.688 -1.019 1 73.81 91 ASN B O 1
ATOM 1433 N N . GLY B 1 92 ? 4.078 13.406 -1.075 1 57.53 92 GLY B N 1
ATOM 1434 C CA . GLY B 1 92 ? 4.219 14.398 -0.025 1 57.53 92 GLY B CA 1
ATOM 1435 C C . GLY B 1 92 ? 3.646 15.75 -0.407 1 57.53 92 GLY B C 1
ATOM 1436 O O . GLY B 1 92 ? 3.947 16.281 -1.479 1 57.53 92 GLY B O 1
ATOM 1437 N N . HIS B 1 93 ? 2.438 15.984 -0.294 1 47.66 93 HIS B N 1
ATOM 1438 C CA . HIS B 1 93 ? 1.95 17.312 -0.61 1 47.66 93 HIS B CA 1
ATOM 1439 C C . HIS B 1 93 ? 2.812 18.391 0.052 1 47.66 93 HIS B C 1
ATOM 1441 O O . HIS B 1 93 ? 3.42 18.141 1.096 1 47.66 93 HIS B O 1
#

Nearest PDB structures (foldseek):
  5inn-assembly5_E  TM=7.722E-01  e=3.575E-02  Mus musculus
  5inm-assembly3_C  TM=7.537E-01  e=5.931E-02  Mus musculus
  6vm6-assembly5_E  TM=4.235E-01  e=7.639E-02  Acinetobacter sp. ATCC 27244
  6vm6-assembly4_D  TM=4.217E-01  e=7.639E-02  Acinetobacter sp. ATCC 27244
  6vm6-assembly6_F  TM=4.222E-01  e=1.973E-01  Acinetobacter sp. ATCC 27244

Solvent-accessible surface area (backbone atoms only — not comparable to full-atom values): 9744 Å² total; per-residue (Å²): 111,38,72,59,47,78,86,58,91,68,65,35,30,29,36,31,32,32,60,91,46,51,87,30,53,74,46,77,43,77,78,50,57,36,32,31,37,39,30,31,57,50,97,93,43,39,37,36,40,34,14,25,44,46,58,48,61,86,56,57,67,67,59,45,51,51,48,53,52,51,48,51,50,54,59,66,69,46,62,91,79,36,48,42,36,38,21,4,29,72,54,41,64,109,39,72,57,48,77,88,57,93,69,65,33,31,29,37,32,30,31,59,90,46,52,88,30,53,74,45,77,43,76,78,49,56,35,31,30,38,39,30,33,58,49,96,91,42,39,36,35,40,33,13,26,43,43,60,47,60,86,58,56,68,68,57,45,50,50,48,54,51,50,50,50,49,54,60,68,67,46,62,91,77,38,47,41,35,39,23,4,29,72,55,41,65

pLDDT: mean 88.31, std 12.93, range [44.62, 97.69]

Organism: Teladorsagia circumcincta (NCBI:txid45464)